Protein AF-T1FQ63-F1 (afdb_monomer_lite)

Organism: Helobdella robusta (NCBI:txid6412)

Secondary structure (DSSP, 8-state):
----HHHHHHHT----B-TTSPBS-HHHHHHHHHHHHHHHHHHHHHHHHTT-SPPTTHHHHHHHHHHHHHHHHHHHHHHSTT--HHHHHHHHTTHHHHHHHHHHHHHHHH-TT-HHHHHHHHHHHHHHHHHHHHHHHHHH--SPPTT--S-SS--TT-HHHHHHHHHHHHHHHHHHHHHHHHHHHHHHHHHHHTT---GGGS------TT---S--S---GGGTTTTTSSSS--

Radius of gyration: 23.99 Å; chains: 1; bounding box: 69×47×72 Å

Foldseek 3Di:
DDQDPVRCCVPPNDDQADPVGDGDPVLSVLVVVLVVLVVVLVVQVVCVVVVHPDDPLSNLQSLLVSLLSLLVSLVVVLPPPPFFQQLSLLSPLLSVLSNLLSVLSVVCSVPVLDVVSVLSSQLSVQLVVVSVVVSCCQQPPQDDDVPRPDDSHDPSHDVVSSVVSVVVSVVSSVVSVVVSVVVVVVVLVVCVVVVNDDPVNDPPDPPDPPPPDDDPDSPPPVVVVVVVVPPPDD

InterPro domains:
  IPR006904 Protein of unknown function DUF716 [PF04819] (61-185)
  IPR042127 Transmembrane protein 45 [PTHR16007] (15-225)

Sequence (234 aa):
MNNSLIGEIFSEGVKFLDEEGNFLKVAQMQHMSIYTIFITHGIIDILMSYRLPLFKGADYISASLAFFWFGYSFSFHAHMHDKAMLETAIHVLPIPIMYIVSLLALVEMLFPCFIQISVLRCIAVMLLGTWLIQASFVMYLPYPLPGSSLNPRWNQLDDRNVHAIVASFGFHIILSIVITILIYAAVYSYLKVKNKLPYAFQPIRNVDDNDVTGNNGCVTASQSKSLLDDDDVV

Structure (mmCIF, N/CA/C/O backbone):
data_AF-T1FQ63-F1
#
_entry.id   AF-T1FQ63-F1
#
loop_
_atom_site.group_PDB
_atom_site.id
_atom_site.type_symbol
_atom_site.label_atom_id
_atom_site.label_alt_id
_atom_site.label_comp_id
_atom_site.label_asym_id
_atom_site.label_entity_id
_atom_site.label_seq_id
_atom_site.pdbx_PDB_ins_code
_atom_site.Cartn_x
_atom_site.Cartn_y
_atom_site.Cartn_z
_atom_site.occupancy
_atom_site.B_iso_or_equiv
_atom_site.auth_seq_id
_atom_site.auth_comp_id
_atom_site.auth_asym_id
_atom_site.auth_atom_id
_atom_site.pdbx_PDB_model_num
ATOM 1 N N . MET A 1 1 ? 19.023 -19.460 -16.312 1.00 35.22 1 MET A N 1
ATOM 2 C CA . MET A 1 1 ? 18.291 -20.232 -15.287 1.00 35.22 1 MET A CA 1
ATOM 3 C C . MET A 1 1 ? 17.769 -19.219 -14.288 1.00 35.22 1 MET A C 1
ATOM 5 O O . MET A 1 1 ? 18.571 -18.493 -13.723 1.00 35.22 1 MET A O 1
ATOM 9 N N . ASN A 1 2 ? 16.448 -19.056 -14.199 1.00 44.22 2 ASN A N 1
ATOM 10 C CA . ASN A 1 2 ? 15.834 -18.037 -13.348 1.00 44.22 2 ASN A CA 1
ATOM 11 C C . ASN A 1 2 ? 15.697 -18.607 -11.943 1.00 44.22 2 ASN A C 1
ATOM 13 O O . ASN A 1 2 ? 14.716 -19.283 -11.636 1.00 44.22 2 ASN A O 1
ATOM 17 N N . ASN A 1 3 ? 16.698 -18.363 -11.111 1.00 44.41 3 ASN A N 1
ATOM 18 C CA . ASN A 1 3 ? 16.596 -18.698 -9.707 1.00 44.41 3 ASN A CA 1
ATOM 19 C C . ASN A 1 3 ? 15.661 -17.667 -9.055 1.00 44.41 3 ASN A C 1
ATOM 21 O O . ASN A 1 3 ? 15.81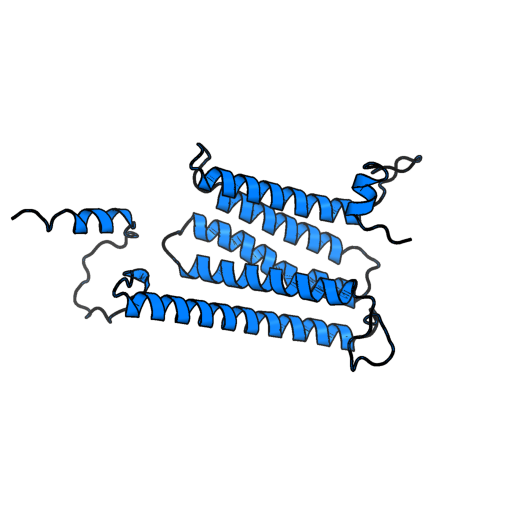8 -16.460 -9.237 1.00 44.41 3 ASN A O 1
ATOM 25 N N . SER A 1 4 ? 14.639 -18.138 -8.340 1.00 57.88 4 SER A N 1
ATOM 26 C CA . SER A 1 4 ? 13.820 -17.272 -7.487 1.00 57.88 4 SER A CA 1
ATOM 27 C C . SER A 1 4 ? 14.724 -16.609 -6.442 1.00 57.88 4 SER A C 1
ATOM 29 O O . SER A 1 4 ? 15.613 -17.273 -5.912 1.00 57.88 4 SER A O 1
ATOM 31 N 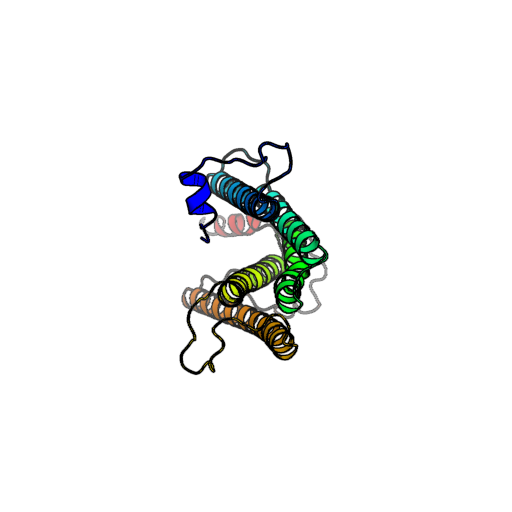N . LEU A 1 5 ? 14.479 -15.333 -6.118 1.00 56.78 5 LEU A N 1
ATOM 32 C CA . LEU A 1 5 ? 15.213 -14.558 -5.102 1.00 56.78 5 LEU A CA 1
ATOM 33 C C . LEU A 1 5 ? 15.408 -15.346 -3.796 1.00 56.78 5 LEU A C 1
ATOM 35 O O . LEU A 1 5 ? 16.478 -15.327 -3.198 1.00 56.78 5 LEU A O 1
ATOM 39 N N . ILE A 1 6 ? 14.374 -16.088 -3.390 1.00 60.56 6 ILE A N 1
ATOM 40 C CA . ILE A 1 6 ? 14.394 -16.956 -2.208 1.00 60.56 6 ILE A CA 1
ATOM 41 C C . ILE A 1 6 ? 15.364 -18.127 -2.406 1.00 60.56 6 ILE A C 1
ATOM 43 O O . ILE A 1 6 ? 16.151 -18.426 -1.516 1.00 60.56 6 ILE A O 1
ATOM 47 N N . GLY A 1 7 ? 15.347 -18.764 -3.577 1.00 54.88 7 GLY A N 1
ATOM 48 C CA . GLY A 1 7 ? 16.245 -19.872 -3.904 1.00 54.88 7 GLY A CA 1
ATOM 49 C C . GLY A 1 7 ? 17.722 -19.475 -3.860 1.00 54.88 7 GLY A C 1
ATOM 50 O O . GLY A 1 7 ? 18.523 -20.236 -3.333 1.00 54.88 7 GLY A O 1
ATOM 51 N N . GLU A 1 8 ? 18.074 -18.273 -4.326 1.00 56.81 8 GLU A N 1
ATOM 52 C CA . GLU A 1 8 ? 19.464 -17.784 -4.310 1.00 56.81 8 GLU A CA 1
ATOM 53 C C . GLU A 1 8 ? 19.967 -17.389 -2.921 1.00 56.81 8 GLU A C 1
ATOM 55 O O . GLU A 1 8 ? 21.125 -17.654 -2.598 1.00 56.81 8 GLU A O 1
ATOM 60 N N . ILE A 1 9 ? 19.112 -16.786 -2.084 1.00 64.19 9 ILE A N 1
ATOM 61 C CA . ILE A 1 9 ? 19.478 -16.415 -0.706 1.00 64.19 9 ILE A CA 1
ATOM 62 C C . ILE A 1 9 ? 19.879 -17.658 0.098 1.00 64.19 9 ILE A C 1
ATOM 64 O O . ILE A 1 9 ? 20.827 -17.600 0.882 1.00 64.19 9 ILE A O 1
ATOM 68 N N . PHE A 1 10 ? 19.186 -18.780 -0.115 1.00 63.47 10 PHE A N 1
ATOM 69 C CA . PHE A 1 10 ? 19.461 -20.028 0.594 1.00 63.47 10 PHE A CA 1
ATOM 70 C C . PHE A 1 10 ? 20.548 -20.897 -0.061 1.00 63.47 10 PHE A C 1
ATOM 72 O O . PHE A 1 10 ? 21.128 -21.722 0.642 1.00 63.47 10 PHE A O 1
ATOM 79 N N . SER A 1 11 ? 20.847 -20.736 -1.360 1.00 58.12 11 SER A N 1
ATOM 80 C CA . SER A 1 11 ? 21.812 -21.598 -2.065 1.00 58.12 11 SER A CA 1
ATOM 81 C C . SER A 1 11 ? 23.236 -21.043 -2.153 1.00 58.12 11 SER A C 1
ATOM 83 O O . SER A 1 11 ? 24.178 -21.824 -2.060 1.00 58.12 11 SER A O 1
ATOM 85 N N . GLU A 1 12 ? 23.422 -19.733 -2.353 1.00 56.09 12 GLU A N 1
ATOM 86 C CA . GLU A 1 12 ? 24.747 -19.162 -2.682 1.00 56.09 12 GLU A CA 1
ATOM 87 C C . GLU A 1 12 ? 25.256 -18.115 -1.680 1.00 56.09 12 GLU A C 1
ATOM 89 O O . GLU A 1 12 ? 26.399 -17.663 -1.776 1.00 56.09 12 GLU A O 1
ATOM 94 N N . GLY A 1 13 ? 24.449 -17.758 -0.677 1.00 57.69 13 GLY A N 1
ATOM 95 C CA . GLY A 1 13 ? 24.769 -16.658 0.226 1.00 57.69 13 GLY A CA 1
ATOM 96 C C . GLY A 1 13 ? 24.679 -15.302 -0.482 1.00 57.69 13 GLY A C 1
ATOM 97 O O . GLY A 1 13 ? 24.689 -15.183 -1.707 1.00 57.69 13 GLY A O 1
ATOM 98 N N . VAL A 1 14 ? 24.523 -14.238 0.300 1.00 60.06 14 VAL A N 1
ATOM 99 C CA . VAL A 1 14 ? 24.170 -12.923 -0.239 1.00 60.06 14 VAL A CA 1
ATOM 100 C C . VAL A 1 14 ? 25.405 -12.203 -0.803 1.00 60.06 14 VAL A C 1
ATOM 102 O O . VAL A 1 14 ? 25.968 -11.312 -0.170 1.00 60.06 14 VAL A O 1
ATOM 105 N N . LYS A 1 15 ? 25.866 -12.605 -1.995 1.00 63.59 15 LYS A N 1
ATOM 106 C CA . LYS A 1 15 ? 26.904 -11.876 -2.742 1.00 63.59 15 LYS A CA 1
ATOM 107 C C . LYS A 1 15 ? 26.281 -10.701 -3.491 1.00 63.59 15 LYS A C 1
ATOM 109 O O . LYS A 1 15 ? 25.588 -10.863 -4.491 1.00 63.59 15 LYS A O 1
ATOM 114 N N . PHE A 1 16 ? 26.539 -9.511 -2.968 1.00 66.94 16 PHE A N 1
ATOM 115 C CA . PHE A 1 16 ? 26.064 -8.234 -3.498 1.00 66.94 16 PHE A CA 1
ATOM 116 C C . PHE A 1 16 ? 27.073 -7.522 -4.405 1.00 66.94 16 PHE A C 1
ATOM 118 O O . PHE A 1 16 ? 26.726 -6.528 -5.036 1.00 66.94 16 PHE A O 1
ATOM 125 N N . LEU A 1 17 ? 28.305 -8.026 -4.456 1.00 69.31 17 LEU A N 1
ATOM 126 C CA . LEU A 1 17 ? 29.404 -7.488 -5.245 1.00 69.31 17 LEU A CA 1
ATOM 127 C C . LEU A 1 17 ? 29.941 -8.590 -6.158 1.00 69.31 17 LEU A C 1
ATOM 129 O O . LEU A 1 17 ? 30.026 -9.747 -5.730 1.00 69.31 17 LEU A O 1
ATOM 133 N N . ASP A 1 18 ? 30.270 -8.239 -7.397 1.00 70.44 18 ASP A N 1
ATOM 134 C CA . ASP A 1 18 ? 31.092 -9.095 -8.251 1.00 70.44 18 ASP A CA 1
ATOM 135 C C . ASP A 1 18 ? 32.562 -9.082 -7.785 1.00 70.44 18 ASP A C 1
ATOM 137 O O . ASP A 1 18 ? 32.934 -8.394 -6.830 1.00 70.44 18 ASP A O 1
ATOM 141 N N . GLU A 1 19 ? 33.409 -9.877 -8.441 1.00 74.00 19 GLU A N 1
ATOM 142 C CA . GLU A 1 19 ? 34.850 -9.924 -8.147 1.00 74.00 19 GLU A CA 1
ATOM 143 C C . GLU A 1 19 ? 35.577 -8.612 -8.511 1.00 74.00 19 GLU A C 1
ATOM 145 O O . GLU A 1 19 ? 36.707 -8.391 -8.079 1.00 74.00 19 GLU A O 1
ATOM 150 N N . GLU A 1 20 ? 34.911 -7.718 -9.244 1.00 74.31 20 GLU A N 1
ATOM 151 C CA . GLU A 1 20 ? 35.397 -6.419 -9.717 1.00 74.31 20 GLU A CA 1
ATOM 152 C C . GLU A 1 20 ? 34.904 -5.247 -8.837 1.00 74.31 20 GLU A C 1
ATOM 154 O O . GLU A 1 20 ? 35.319 -4.103 -9.030 1.00 74.31 20 GLU A O 1
ATOM 159 N N . GLY A 1 21 ? 34.066 -5.522 -7.830 1.00 69.94 21 GLY A N 1
ATOM 160 C CA . GLY A 1 21 ? 33.495 -4.541 -6.907 1.00 69.94 21 GLY A CA 1
ATOM 161 C C . GLY A 1 21 ? 32.220 -3.838 -7.391 1.00 69.94 21 GLY A C 1
ATOM 162 O O . GLY A 1 21 ? 31.774 -2.899 -6.726 1.00 69.94 21 GLY A O 1
ATOM 163 N N . ASN A 1 22 ? 31.603 -4.259 -8.498 1.00 72.69 22 ASN A N 1
ATOM 164 C CA . ASN A 1 22 ? 30.324 -3.712 -8.953 1.00 72.69 22 ASN A CA 1
ATOM 165 C C . ASN A 1 22 ? 29.144 -4.368 -8.234 1.00 72.69 22 ASN A C 1
ATOM 167 O O . ASN A 1 22 ? 29.170 -5.546 -7.874 1.00 72.69 22 ASN A O 1
ATOM 171 N N . PHE A 1 23 ? 28.062 -3.607 -8.066 1.00 69.81 23 PHE A N 1
ATOM 172 C CA . PHE A 1 23 ? 26.846 -4.122 -7.451 1.00 69.81 23 PHE A CA 1
ATOM 173 C C . PHE A 1 23 ? 26.131 -5.117 -8.366 1.00 69.81 23 PHE A C 1
ATOM 175 O O . PHE A 1 23 ? 25.601 -4.761 -9.420 1.00 69.81 23 PHE A O 1
ATOM 182 N N . LEU A 1 24 ? 26.041 -6.360 -7.907 1.00 62.94 24 LEU A N 1
ATOM 183 C CA . LEU A 1 24 ? 25.191 -7.374 -8.511 1.00 62.94 24 LEU A CA 1
ATOM 184 C C . LEU A 1 24 ? 23.760 -7.228 -7.978 1.00 62.94 24 LEU A C 1
ATOM 186 O O . LEU A 1 24 ? 23.539 -6.916 -6.808 1.00 62.94 24 LEU A O 1
ATOM 190 N N . LYS A 1 25 ? 22.769 -7.519 -8.828 1.00 63.09 25 LYS A N 1
ATOM 191 C CA . LYS A 1 25 ? 21.362 -7.693 -8.416 1.00 63.09 25 LYS A CA 1
ATOM 192 C C . LYS A 1 25 ? 20.733 -6.456 -7.733 1.00 63.09 25 LYS A C 1
ATOM 194 O O . LYS A 1 25 ? 19.967 -6.568 -6.776 1.00 63.09 25 LYS A O 1
ATOM 199 N N . VAL A 1 26 ? 21.019 -5.257 -8.247 1.00 68.94 26 VAL A N 1
ATOM 200 C CA . VAL A 1 26 ? 20.543 -3.973 -7.683 1.00 68.94 26 VAL A CA 1
ATOM 201 C C . VAL A 1 26 ? 19.010 -3.891 -7.601 1.00 68.94 26 VAL A C 1
ATOM 203 O O . VAL A 1 26 ? 18.458 -3.433 -6.601 1.00 68.94 26 VAL A O 1
ATOM 206 N N . ALA A 1 27 ? 18.293 -4.393 -8.611 1.00 66.81 27 ALA A N 1
ATOM 207 C CA . ALA A 1 27 ? 16.828 -4.436 -8.590 1.00 66.81 27 ALA A CA 1
ATOM 208 C C . ALA A 1 27 ? 16.295 -5.362 -7.480 1.00 66.81 27 ALA A C 1
ATOM 210 O O . ALA A 1 27 ? 15.289 -5.063 -6.837 1.00 66.81 27 ALA A O 1
ATOM 211 N N . GLN A 1 28 ? 16.979 -6.473 -7.206 1.00 73.69 28 GLN A N 1
ATOM 212 C CA . GLN A 1 28 ? 16.637 -7.390 -6.123 1.00 73.69 28 GLN A CA 1
ATOM 213 C C . GLN A 1 28 ? 16.906 -6.759 -4.753 1.00 73.69 28 GLN A C 1
ATOM 215 O O . GLN A 1 28 ? 16.094 -6.928 -3.845 1.00 73.69 28 GLN A O 1
ATOM 220 N N . MET A 1 29 ? 17.982 -5.979 -4.606 1.00 75.25 29 MET A N 1
ATOM 221 C CA . MET A 1 29 ? 18.246 -5.218 -3.379 1.00 75.25 29 MET A CA 1
ATOM 222 C C . MET A 1 29 ? 17.114 -4.237 -3.051 1.00 75.25 29 MET A C 1
ATOM 224 O O . MET A 1 29 ? 16.702 -4.140 -1.893 1.00 75.25 29 MET A O 1
ATOM 228 N N . GLN A 1 30 ? 16.566 -3.551 -4.063 1.00 81.12 30 GLN A N 1
ATOM 229 C CA . GLN A 1 30 ? 15.413 -2.662 -3.878 1.00 81.12 30 GLN A CA 1
ATOM 230 C C . GLN A 1 30 ? 14.209 -3.427 -3.307 1.00 81.12 30 GLN A C 1
ATOM 232 O O . GLN A 1 30 ? 13.653 -3.019 -2.289 1.00 81.12 30 GLN A O 1
ATOM 237 N N . HIS A 1 31 ? 13.859 -4.583 -3.878 1.00 83.00 31 HIS A N 1
ATOM 238 C CA . HIS A 1 31 ? 12.762 -5.419 -3.372 1.00 83.00 31 HIS A CA 1
ATOM 239 C C . HIS A 1 31 ? 13.026 -5.952 -1.956 1.00 83.00 31 HIS A C 1
ATOM 241 O O . HIS A 1 31 ? 12.136 -5.911 -1.108 1.00 83.00 31 HIS A O 1
ATOM 247 N N . MET A 1 32 ? 14.258 -6.379 -1.662 1.00 85.12 32 MET A N 1
ATOM 248 C CA . MET A 1 32 ? 14.648 -6.820 -0.318 1.00 85.12 32 MET A CA 1
ATOM 249 C C . MET A 1 32 ? 14.459 -5.721 0.730 1.00 85.12 32 MET A C 1
ATOM 251 O O . MET A 1 32 ? 13.973 -6.002 1.828 1.00 85.12 32 MET A O 1
ATOM 255 N N . SER A 1 33 ? 14.786 -4.468 0.395 1.00 90.06 33 SER A N 1
ATOM 256 C CA . SER A 1 33 ? 14.578 -3.337 1.306 1.00 90.06 33 SER A CA 1
ATOM 257 C C . SER A 1 33 ? 13.094 -3.121 1.628 1.00 90.06 33 SER A C 1
ATOM 259 O O . SER A 1 33 ? 12.740 -2.963 2.796 1.00 90.06 33 SER A O 1
ATOM 261 N N . ILE A 1 34 ? 12.219 -3.216 0.617 1.00 91.88 34 ILE A N 1
ATOM 262 C CA . ILE A 1 34 ? 10.765 -3.101 0.780 1.00 91.88 34 ILE A CA 1
ATOM 263 C C . ILE A 1 34 ? 10.266 -4.186 1.741 1.00 91.88 34 ILE A C 1
ATOM 265 O O . ILE A 1 34 ? 9.630 -3.870 2.747 1.00 91.88 34 ILE A O 1
ATOM 269 N N . TYR A 1 35 ? 10.598 -5.455 1.480 1.00 90.81 35 TYR A N 1
ATOM 270 C CA . TYR A 1 35 ? 10.163 -6.568 2.329 1.00 90.81 35 TYR A CA 1
ATOM 271 C C . TYR A 1 35 ? 10.673 -6.439 3.764 1.00 90.81 35 TYR A C 1
ATOM 273 O O . TYR A 1 35 ? 9.914 -6.655 4.704 1.00 90.81 35 TYR A O 1
ATOM 281 N N . THR A 1 36 ? 11.930 -6.034 3.946 1.00 91.69 36 THR A N 1
ATOM 282 C CA . THR A 1 36 ? 12.530 -5.872 5.279 1.00 91.69 36 THR A CA 1
ATOM 283 C C . THR A 1 36 ? 11.808 -4.799 6.094 1.00 91.69 36 THR A C 1
ATOM 285 O O . THR A 1 36 ? 11.531 -5.002 7.278 1.00 91.69 36 THR A O 1
ATOM 288 N N . ILE A 1 37 ? 11.445 -3.675 5.469 1.00 94.69 37 ILE A N 1
ATOM 289 C CA . ILE A 1 37 ? 10.721 -2.593 6.147 1.00 94.69 37 ILE A CA 1
ATOM 290 C C . ILE A 1 37 ? 9.288 -3.023 6.490 1.00 94.69 37 ILE A C 1
ATOM 292 O O . ILE A 1 37 ? 8.845 -2.786 7.613 1.00 94.69 37 ILE A O 1
ATOM 296 N N . PHE A 1 38 ? 8.584 -3.720 5.590 1.00 94.94 38 PHE A N 1
ATOM 297 C CA . PHE A 1 38 ? 7.247 -4.252 5.892 1.00 94.94 38 PHE A CA 1
ATOM 298 C C . PHE A 1 38 ? 7.263 -5.334 6.982 1.00 94.94 38 PHE A C 1
ATOM 300 O O . PHE A 1 38 ? 6.386 -5.336 7.842 1.00 94.94 38 PHE A O 1
ATOM 307 N N . ILE A 1 39 ? 8.269 -6.215 7.000 1.00 95.56 39 ILE A N 1
ATOM 308 C CA . ILE A 1 39 ? 8.458 -7.193 8.085 1.00 95.56 39 ILE A CA 1
ATOM 309 C C . ILE A 1 39 ? 8.705 -6.466 9.409 1.00 95.56 39 ILE A C 1
ATOM 311 O O . ILE A 1 39 ? 8.103 -6.814 10.422 1.00 95.56 39 ILE A O 1
ATOM 315 N N . THR A 1 40 ? 9.543 -5.428 9.402 1.00 94.38 40 THR A N 1
ATOM 316 C CA . THR A 1 40 ? 9.814 -4.614 10.596 1.00 94.38 40 THR A CA 1
ATOM 317 C C . THR A 1 40 ? 8.543 -3.936 11.105 1.00 94.38 40 THR A C 1
ATOM 319 O O . THR A 1 40 ? 8.265 -3.979 12.301 1.00 94.38 40 THR A O 1
ATOM 322 N N . HIS A 1 41 ? 7.735 -3.369 10.206 1.00 95.69 41 HIS A N 1
ATOM 323 C CA . HIS A 1 41 ? 6.421 -2.826 10.548 1.00 95.69 41 HIS A CA 1
ATOM 324 C C . HIS A 1 41 ? 5.501 -3.895 11.163 1.00 95.69 41 HIS A C 1
ATOM 326 O O . HIS A 1 41 ? 4.918 -3.652 12.215 1.00 95.69 41 HIS A O 1
ATOM 332 N N . GLY A 1 42 ? 5.437 -5.097 10.581 1.00 94.62 42 GLY A N 1
ATOM 333 C CA . GLY A 1 42 ? 4.658 -6.208 11.138 1.00 94.62 42 GLY A CA 1
ATOM 334 C C . GLY A 1 42 ? 5.121 -6.628 12.537 1.00 94.62 42 GLY A C 1
ATOM 335 O O . GLY A 1 42 ? 4.294 -6.890 13.406 1.00 94.62 42 GLY A O 1
ATOM 336 N N . ILE A 1 43 ? 6.433 -6.631 12.799 1.00 94.94 43 ILE A N 1
ATOM 337 C CA . ILE A 1 43 ? 6.970 -6.868 14.147 1.00 94.94 43 ILE A CA 1
ATOM 338 C C . ILE A 1 43 ? 6.495 -5.769 15.105 1.00 94.94 43 ILE A C 1
ATOM 340 O O . ILE A 1 43 ? 6.000 -6.088 16.182 1.00 94.94 43 ILE A O 1
ATOM 344 N N . ILE A 1 44 ? 6.603 -4.492 14.723 1.00 93.62 44 ILE A N 1
ATOM 345 C CA . ILE A 1 44 ? 6.143 -3.363 15.549 1.00 93.62 44 ILE A CA 1
ATOM 346 C C . ILE A 1 44 ? 4.650 -3.498 15.876 1.00 93.62 44 ILE A C 1
ATOM 348 O O . ILE A 1 44 ? 4.277 -3.364 17.040 1.00 93.62 44 ILE A O 1
ATOM 352 N N . ASP A 1 45 ? 3.815 -3.821 14.889 1.00 92.62 45 ASP A N 1
ATOM 353 C CA . ASP A 1 45 ? 2.367 -3.991 15.060 1.00 92.62 45 ASP A CA 1
ATOM 354 C C . ASP A 1 45 ? 2.020 -5.146 16.023 1.00 92.62 45 ASP A C 1
ATOM 356 O O . ASP A 1 45 ? 1.191 -5.012 16.932 1.00 92.62 45 ASP A O 1
ATOM 360 N N . ILE A 1 46 ? 2.744 -6.266 15.921 1.00 93.44 46 ILE A N 1
ATOM 361 C CA . ILE A 1 46 ? 2.618 -7.394 16.854 1.00 93.44 46 ILE A CA 1
ATOM 362 C C . ILE A 1 46 ? 3.038 -6.981 18.274 1.00 93.44 46 ILE A C 1
ATOM 364 O O . ILE A 1 46 ? 2.319 -7.257 19.235 1.00 93.44 46 ILE A O 1
ATOM 368 N N . LEU A 1 47 ? 4.179 -6.302 18.436 1.00 92.12 47 LEU A N 1
ATOM 369 C CA . LEU A 1 47 ? 4.661 -5.858 19.752 1.00 92.12 47 LEU A CA 1
ATOM 370 C C . LEU A 1 47 ? 3.687 -4.863 20.409 1.00 92.12 47 LEU A C 1
ATOM 372 O O . LEU A 1 47 ? 3.432 -4.954 21.614 1.00 92.12 47 LEU A O 1
ATOM 376 N N . MET A 1 48 ? 3.106 -3.957 19.616 1.00 89.38 48 MET A N 1
ATOM 377 C CA . MET A 1 48 ? 2.053 -3.033 20.050 1.00 89.38 48 MET A CA 1
ATOM 378 C C . MET A 1 48 ? 0.794 -3.786 20.497 1.00 89.38 48 MET A C 1
ATOM 380 O O . MET A 1 48 ? 0.227 -3.473 21.547 1.00 89.38 48 MET A O 1
ATOM 384 N N . SER A 1 49 ? 0.403 -4.834 19.766 1.00 88.44 49 SER A N 1
ATOM 385 C CA . SER A 1 49 ? -0.734 -5.694 20.120 1.00 88.44 49 SER A CA 1
ATOM 386 C C . SER A 1 49 ? -0.538 -6.414 21.463 1.00 88.44 49 SER A C 1
ATOM 388 O O . SER A 1 49 ? -1.490 -6.558 22.233 1.00 88.44 49 SER A O 1
ATOM 390 N N . TYR A 1 50 ? 0.702 -6.788 21.802 1.00 91.06 50 TYR A N 1
ATOM 391 C CA . TYR A 1 50 ? 1.068 -7.356 23.108 1.00 91.06 50 TYR A CA 1
ATOM 392 C C . TYR A 1 50 ? 1.252 -6.317 24.232 1.00 91.06 50 TYR A C 1
ATOM 394 O O . TYR A 1 50 ? 1.622 -6.687 25.346 1.00 91.06 50 TYR A O 1
ATOM 402 N N . ARG A 1 51 ? 0.960 -5.030 23.982 1.00 84.94 51 ARG A N 1
ATOM 403 C CA . ARG A 1 51 ? 1.080 -3.920 24.951 1.00 84.94 51 ARG A CA 1
ATOM 404 C C . ARG A 1 51 ? 2.483 -3.750 25.541 1.00 84.94 51 ARG A C 1
ATOM 406 O O . ARG A 1 51 ? 2.633 -3.353 26.698 1.00 84.94 51 ARG A O 1
ATOM 413 N N . LEU A 1 52 ? 3.513 -4.039 24.752 1.00 83.44 52 LEU A N 1
ATOM 414 C CA . LEU A 1 52 ? 4.886 -3.723 25.136 1.00 83.44 52 LEU A CA 1
ATOM 415 C C . LEU A 1 52 ? 5.093 -2.197 25.194 1.00 83.44 52 LEU A C 1
ATOM 417 O O . LEU A 1 52 ? 4.361 -1.460 24.528 1.00 83.44 52 LEU A O 1
ATOM 421 N N . PRO A 1 53 ? 6.066 -1.703 25.983 1.00 77.25 53 PRO A N 1
ATOM 422 C CA . PRO A 1 53 ? 6.295 -0.272 26.187 1.00 77.25 53 PRO A CA 1
ATOM 423 C C . PRO A 1 53 ? 6.954 0.377 24.957 1.00 77.25 53 PRO A C 1
ATOM 425 O O . PRO A 1 53 ? 8.124 0.751 24.973 1.00 77.25 53 PRO A O 1
ATOM 428 N N . LEU A 1 54 ? 6.195 0.495 23.873 1.00 83.25 54 LEU A N 1
ATOM 429 C CA . LEU A 1 54 ? 6.536 1.273 22.688 1.00 83.25 54 LEU A CA 1
ATOM 430 C C . LEU A 1 54 ? 5.826 2.632 22.733 1.00 83.25 54 LEU A C 1
ATOM 432 O O . LEU A 1 54 ? 4.879 2.847 23.493 1.00 83.25 54 LEU A O 1
ATOM 436 N N . PHE A 1 55 ? 6.293 3.575 21.916 1.00 84.81 55 PHE A N 1
ATOM 437 C CA . PHE A 1 55 ? 5.644 4.877 21.801 1.00 84.81 55 PHE A CA 1
ATOM 438 C C . PHE A 1 55 ? 4.256 4.731 21.162 1.00 84.81 55 PHE A C 1
ATOM 440 O O . PHE A 1 55 ? 4.056 3.974 20.212 1.00 84.81 55 PHE A O 1
ATOM 447 N N . LYS A 1 56 ? 3.274 5.469 21.689 1.00 83.56 56 LYS A N 1
ATOM 448 C CA . LYS A 1 56 ? 1.908 5.469 21.155 1.00 83.56 56 LYS A CA 1
ATOM 449 C C . LYS A 1 56 ? 1.933 5.947 19.698 1.00 83.56 56 LYS A C 1
ATOM 451 O O . LYS A 1 56 ? 2.444 7.030 19.428 1.00 83.56 56 LYS A O 1
ATOM 456 N N . GLY A 1 57 ? 1.378 5.153 18.783 1.00 85.81 57 GLY A N 1
ATOM 457 C CA . GLY A 1 57 ? 1.374 5.449 17.345 1.00 85.81 57 GLY A CA 1
ATOM 458 C C . GLY A 1 57 ? 2.563 4.881 16.557 1.00 85.81 57 GLY A C 1
ATOM 459 O O . GLY A 1 57 ? 2.738 5.230 15.390 1.00 85.81 57 GLY A O 1
ATOM 460 N N . ALA A 1 58 ? 3.394 4.022 17.165 1.00 90.19 58 ALA A N 1
ATOM 461 C CA . ALA A 1 58 ? 4.502 3.350 16.478 1.00 90.19 58 ALA A CA 1
ATOM 462 C C . ALA A 1 58 ? 4.067 2.503 15.279 1.00 90.19 58 ALA A C 1
ATOM 464 O O . ALA A 1 58 ? 4.750 2.479 14.255 1.00 90.19 58 ALA A O 1
ATOM 465 N N . ASP A 1 59 ? 2.917 1.854 15.388 1.00 92.19 59 ASP A N 1
ATOM 466 C CA . ASP A 1 59 ? 2.213 1.145 14.324 1.00 92.19 59 ASP A CA 1
ATOM 467 C C . ASP A 1 59 ? 1.894 2.067 13.133 1.00 92.19 59 ASP A C 1
ATOM 469 O O . ASP A 1 59 ? 2.274 1.759 12.003 1.00 92.19 59 ASP A O 1
ATOM 473 N N . TYR A 1 60 ? 1.313 3.246 13.374 1.00 93.81 60 TYR A N 1
ATOM 474 C CA . TYR A 1 60 ? 0.986 4.208 12.310 1.00 93.81 60 TYR A CA 1
ATOM 475 C C . TYR A 1 60 ? 2.224 4.825 11.653 1.00 93.81 60 TYR A C 1
ATOM 477 O O . TYR A 1 60 ? 2.278 4.952 10.427 1.00 93.81 60 TYR A O 1
ATOM 485 N N . ILE A 1 61 ? 3.235 5.194 12.446 1.00 95.12 61 ILE A N 1
ATOM 486 C CA . ILE A 1 61 ? 4.477 5.791 11.930 1.00 95.12 61 ILE A CA 1
ATOM 487 C C . ILE A 1 61 ? 5.259 4.767 11.105 1.00 95.12 61 ILE A C 1
ATOM 489 O O . ILE A 1 61 ? 5.712 5.081 10.003 1.00 95.12 61 ILE A O 1
ATOM 493 N N . SER A 1 62 ? 5.388 3.534 11.602 1.00 95.94 62 SER A N 1
ATOM 494 C CA . SER A 1 62 ? 6.069 2.468 10.862 1.00 95.94 62 SER A CA 1
ATOM 495 C C . SER A 1 62 ? 5.312 2.073 9.592 1.00 95.94 62 SER A C 1
ATOM 497 O O . SER A 1 62 ? 5.954 1.900 8.556 1.00 95.94 62 SER A O 1
ATOM 499 N N . ALA A 1 63 ? 3.973 2.030 9.620 1.00 95.81 63 ALA A N 1
ATOM 500 C CA . ALA A 1 63 ? 3.157 1.834 8.419 1.00 95.81 63 ALA A CA 1
ATOM 501 C C . ALA A 1 63 ? 3.399 2.949 7.395 1.00 95.81 63 ALA A C 1
ATOM 503 O O . ALA A 1 63 ? 3.663 2.682 6.222 1.00 95.81 63 ALA A O 1
ATOM 504 N N . SER A 1 64 ? 3.338 4.207 7.840 1.00 96.81 64 SER A N 1
ATOM 505 C CA . SER A 1 64 ? 3.530 5.367 6.973 1.00 96.81 64 SER A CA 1
ATOM 506 C C . SER A 1 64 ? 4.901 5.348 6.300 1.00 96.81 64 SER A C 1
ATOM 508 O O . SER A 1 64 ? 4.982 5.546 5.084 1.00 96.81 64 SER A O 1
ATOM 510 N N . LEU A 1 65 ? 5.956 5.030 7.057 1.00 96.75 65 LEU A N 1
ATOM 511 C CA . LEU A 1 65 ? 7.313 4.905 6.533 1.00 96.75 65 LEU A CA 1
ATOM 512 C C . LEU A 1 65 ? 7.437 3.744 5.537 1.00 96.75 65 LEU A C 1
ATOM 514 O O . LEU A 1 65 ? 8.067 3.908 4.492 1.00 96.75 65 LEU A O 1
ATOM 518 N N . ALA A 1 66 ? 6.811 2.599 5.822 1.00 96.88 66 ALA A N 1
ATOM 519 C CA . ALA A 1 66 ? 6.823 1.442 4.931 1.00 96.88 66 ALA A CA 1
ATOM 520 C C . ALA A 1 66 ? 6.183 1.760 3.574 1.00 96.88 66 ALA A C 1
ATOM 522 O O . ALA A 1 66 ? 6.807 1.547 2.533 1.00 96.88 66 ALA A O 1
ATOM 523 N N . PHE A 1 67 ? 4.979 2.340 3.569 1.00 97.38 67 PHE A N 1
ATOM 524 C CA . PHE A 1 67 ? 4.301 2.721 2.327 1.00 97.38 67 PHE A CA 1
ATOM 525 C C . PHE A 1 67 ? 4.994 3.881 1.600 1.00 97.38 67 PHE A C 1
ATOM 527 O O . PHE A 1 67 ? 5.039 3.880 0.369 1.00 97.38 67 PHE A O 1
ATOM 534 N N . PHE A 1 68 ? 5.592 4.829 2.329 1.00 97.19 68 PHE A N 1
ATOM 535 C CA . PHE A 1 68 ? 6.397 5.895 1.728 1.00 97.19 68 PHE A CA 1
ATOM 536 C C . PHE A 1 68 ? 7.617 5.328 0.996 1.00 97.19 68 PHE A C 1
ATOM 538 O O . PHE A 1 68 ? 7.833 5.632 -0.178 1.00 97.19 68 PHE A O 1
ATOM 545 N N . TRP A 1 69 ? 8.393 4.469 1.667 1.00 96.25 69 TRP A N 1
ATOM 546 C CA . TRP A 1 69 ? 9.559 3.825 1.064 1.00 96.25 69 TRP A CA 1
ATOM 547 C C . TRP A 1 69 ? 9.172 2.938 -0.118 1.00 96.25 69 TRP A C 1
ATOM 549 O O . TRP A 1 69 ? 9.889 2.893 -1.120 1.00 96.25 69 TRP A O 1
ATOM 559 N N . PHE A 1 70 ? 8.024 2.266 -0.029 1.00 94.94 70 PHE A N 1
ATOM 560 C CA . PHE A 1 70 ? 7.501 1.451 -1.116 1.00 94.94 70 PHE A CA 1
ATOM 561 C C . PHE A 1 70 ? 7.229 2.290 -2.371 1.00 94.94 70 PHE A C 1
ATOM 563 O O . PHE A 1 70 ? 7.751 1.972 -3.440 1.00 94.94 70 PHE A O 1
ATOM 570 N N . GLY A 1 71 ? 6.508 3.408 -2.218 1.00 94.12 71 GLY A N 1
ATOM 571 C CA . GLY A 1 71 ? 6.236 4.356 -3.304 1.00 94.12 71 GLY A CA 1
ATOM 572 C C . GLY A 1 71 ? 7.504 4.985 -3.872 1.00 94.12 71 GLY A C 1
ATOM 573 O O . GLY A 1 71 ? 7.668 5.070 -5.091 1.00 94.12 71 GLY A O 1
ATOM 574 N N . TYR A 1 72 ? 8.443 5.353 -2.999 1.00 93.25 72 TYR A N 1
ATOM 575 C CA . TYR A 1 72 ? 9.737 5.900 -3.399 1.00 93.25 72 TYR A CA 1
ATOM 576 C C . TYR A 1 72 ? 10.549 4.892 -4.223 1.00 93.25 72 TYR A C 1
ATOM 578 O O . TYR A 1 72 ? 11.010 5.209 -5.319 1.00 93.25 72 TYR A O 1
ATOM 586 N N . SER A 1 73 ? 10.651 3.649 -3.751 1.00 90.19 73 SER A N 1
ATOM 587 C CA . SER A 1 73 ? 11.368 2.575 -4.445 1.00 90.19 73 SER A CA 1
ATOM 588 C C . SER A 1 73 ? 10.750 2.264 -5.811 1.00 90.19 73 SER A C 1
ATOM 590 O O . SER A 1 73 ? 11.477 2.138 -6.796 1.00 90.19 73 SER A O 1
ATOM 592 N N . PHE A 1 74 ? 9.416 2.201 -5.896 1.00 89.25 74 PHE A N 1
ATOM 593 C CA . PHE A 1 74 ? 8.699 1.995 -7.161 1.00 89.25 74 PHE A CA 1
ATOM 594 C C . PHE A 1 74 ? 8.906 3.150 -8.141 1.00 89.25 74 PHE A C 1
ATOM 596 O O . PHE A 1 74 ? 9.096 2.913 -9.333 1.00 89.25 74 PHE A O 1
ATOM 603 N N . SER A 1 75 ? 8.936 4.388 -7.645 1.00 88.62 75 SER A N 1
ATOM 604 C CA . SER A 1 75 ? 9.203 5.569 -8.468 1.00 88.62 75 SER A CA 1
ATOM 605 C C . SER A 1 75 ? 10.591 5.504 -9.096 1.00 88.62 75 SER A C 1
ATOM 607 O O . SER A 1 75 ? 10.717 5.669 -10.308 1.00 88.62 75 SER A O 1
ATOM 609 N N . PHE A 1 76 ? 11.625 5.189 -8.311 1.00 85.75 76 PHE A N 1
ATOM 610 C CA . PHE A 1 76 ? 12.980 5.016 -8.843 1.00 85.75 76 PHE A CA 1
ATOM 611 C C . PHE A 1 76 ? 13.067 3.864 -9.839 1.00 85.75 76 PHE A C 1
ATOM 613 O O . PHE A 1 76 ? 13.713 3.999 -10.875 1.00 85.75 76 PHE A O 1
ATOM 620 N N . HIS A 1 77 ? 12.393 2.750 -9.554 1.00 82.00 77 HIS A N 1
ATOM 621 C CA . HIS A 1 77 ? 12.359 1.609 -10.456 1.00 82.00 77 HIS A CA 1
ATOM 622 C C . HIS A 1 77 ? 11.708 1.959 -11.801 1.00 82.00 77 HIS A C 1
ATOM 624 O O . HIS A 1 77 ? 12.237 1.598 -1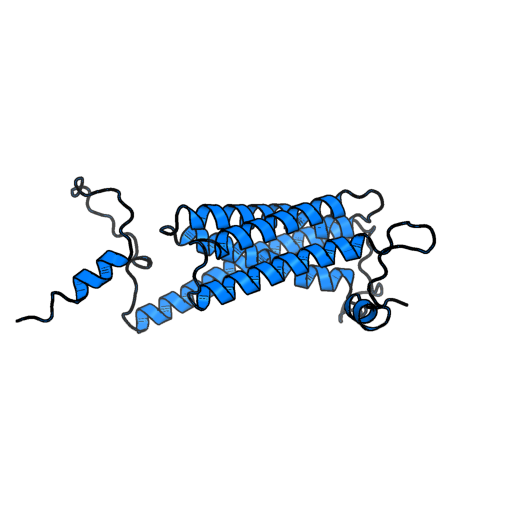2.847 1.00 82.00 77 HIS A O 1
ATOM 630 N N . ALA A 1 78 ? 10.597 2.696 -11.787 1.00 80.44 78 ALA A N 1
ATOM 631 C CA . ALA A 1 78 ? 9.865 3.078 -12.991 1.00 80.44 78 ALA A CA 1
ATOM 632 C C . ALA A 1 78 ? 10.597 4.108 -13.873 1.00 80.44 78 ALA A C 1
ATOM 634 O O . ALA A 1 78 ? 10.383 4.119 -15.081 1.00 80.44 78 ALA A O 1
ATOM 635 N N . HIS A 1 79 ? 11.446 4.964 -13.291 1.00 77.88 79 HIS A N 1
ATOM 636 C CA . HIS A 1 79 ? 12.166 6.022 -14.019 1.00 77.88 79 HIS A CA 1
ATOM 637 C C . HIS A 1 79 ? 13.550 5.598 -14.533 1.00 77.88 79 HIS A C 1
ATOM 639 O O . HIS A 1 79 ? 14.227 6.392 -15.184 1.00 77.88 79 HIS A O 1
ATOM 645 N N . MET A 1 80 ? 13.997 4.370 -14.254 1.00 74.56 80 MET A N 1
ATOM 646 C CA . MET A 1 80 ? 15.246 3.865 -14.827 1.00 74.56 80 MET A CA 1
ATOM 647 C C . MET A 1 80 ? 15.076 3.670 -16.341 1.00 74.56 80 MET A C 1
ATOM 649 O O . MET A 1 80 ? 14.188 2.940 -16.784 1.00 74.56 80 MET A O 1
ATOM 653 N N . HIS A 1 81 ? 15.914 4.356 -17.123 1.00 52.31 81 HIS A N 1
ATOM 654 C CA . HIS A 1 81 ? 15.952 4.259 -18.583 1.00 52.31 81 HIS A CA 1
ATOM 655 C C . HIS A 1 81 ? 16.222 2.795 -18.997 1.00 52.31 81 HIS A C 1
ATOM 657 O O . HIS A 1 81 ? 17.057 2.151 -18.375 1.00 52.31 81 HIS A O 1
ATOM 663 N N . ASP A 1 82 ? 15.494 2.292 -20.005 1.00 64.81 82 ASP A N 1
ATOM 664 C CA . ASP A 1 82 ? 15.526 0.921 -20.586 1.00 64.81 82 ASP A CA 1
ATOM 665 C C . ASP A 1 82 ? 14.401 -0.062 -20.197 1.00 64.81 82 ASP A C 1
ATOM 667 O O . ASP A 1 82 ? 14.474 -1.251 -20.516 1.00 64.81 82 ASP A O 1
ATOM 671 N N . LYS A 1 83 ? 13.299 0.402 -19.593 1.00 69.56 83 LYS A N 1
ATOM 672 C CA . LYS A 1 83 ? 12.122 -0.451 -19.327 1.00 69.56 83 LYS A CA 1
ATOM 673 C C . LYS A 1 83 ? 11.079 -0.412 -20.440 1.00 69.56 83 LYS A C 1
ATOM 675 O O . LYS A 1 83 ? 10.803 0.632 -21.029 1.00 69.56 83 LYS A O 1
ATOM 680 N N . ALA A 1 84 ? 10.462 -1.565 -20.697 1.00 79.81 84 ALA A N 1
ATOM 681 C CA . ALA A 1 84 ? 9.367 -1.671 -21.651 1.00 79.81 84 ALA A CA 1
ATOM 682 C C . ALA A 1 84 ? 8.100 -0.965 -21.132 1.00 79.81 84 ALA A C 1
ATOM 684 O O . ALA A 1 84 ? 7.847 -0.918 -19.929 1.00 79.81 84 ALA A O 1
ATOM 685 N N . MET A 1 85 ? 7.277 -0.440 -22.045 1.00 81.06 85 MET A N 1
ATOM 686 C CA . MET A 1 85 ? 6.135 0.425 -21.707 1.00 81.06 85 MET A CA 1
ATOM 687 C C . MET A 1 85 ? 5.138 -0.239 -20.749 1.00 81.06 85 MET A C 1
ATOM 689 O O . MET A 1 85 ? 4.631 0.405 -19.830 1.00 81.06 85 MET A O 1
ATOM 693 N N . LEU A 1 86 ? 4.885 -1.535 -20.935 1.00 81.81 86 LEU A N 1
ATOM 694 C CA . LEU A 1 86 ? 3.987 -2.303 -20.078 1.00 81.81 86 LEU A CA 1
ATOM 695 C C . LEU A 1 86 ? 4.540 -2.494 -18.658 1.00 81.81 86 LEU A C 1
ATOM 697 O O . LEU A 1 86 ? 3.812 -2.292 -17.686 1.00 81.81 86 LEU A O 1
ATOM 701 N N . GLU A 1 87 ? 5.821 -2.838 -18.528 1.00 82.75 87 GLU A N 1
ATOM 702 C CA . GLU A 1 87 ? 6.493 -2.972 -17.232 1.00 82.75 87 GLU A CA 1
ATOM 703 C C . GLU A 1 87 ? 6.477 -1.642 -16.472 1.00 82.75 87 GLU A C 1
ATOM 705 O O . GLU A 1 87 ? 6.150 -1.608 -15.283 1.00 82.75 87 GLU A O 1
ATOM 710 N N . THR A 1 88 ? 6.738 -0.533 -17.164 1.00 86.19 88 THR A N 1
ATOM 711 C CA . THR A 1 88 ? 6.647 0.811 -16.585 1.00 86.19 88 THR A CA 1
ATOM 712 C C . THR A 1 88 ? 5.227 1.118 -16.112 1.00 86.19 88 THR A C 1
ATOM 714 O O . THR A 1 88 ? 5.046 1.549 -14.974 1.00 86.19 88 THR A O 1
ATOM 717 N N . ALA A 1 89 ? 4.201 0.843 -16.924 1.00 88.00 89 ALA A N 1
ATOM 718 C CA . ALA A 1 89 ? 2.809 1.094 -16.546 1.00 88.00 89 ALA A CA 1
ATOM 719 C C . ALA A 1 89 ? 2.404 0.342 -15.265 1.00 88.00 89 ALA A C 1
ATOM 721 O O . ALA A 1 89 ? 1.778 0.926 -14.378 1.00 88.00 89 ALA A O 1
ATOM 722 N N . ILE A 1 90 ? 2.818 -0.922 -15.127 1.00 90.00 90 ILE A N 1
ATOM 723 C CA . ILE A 1 90 ? 2.531 -1.749 -13.943 1.00 90.00 90 ILE A CA 1
ATOM 724 C C . ILE A 1 90 ? 3.108 -1.137 -12.660 1.00 90.00 90 ILE A C 1
ATOM 726 O O . ILE A 1 90 ? 2.455 -1.179 -11.612 1.00 90.00 90 ILE A O 1
ATOM 730 N N . HIS A 1 91 ? 4.307 -0.557 -12.745 1.00 90.25 91 HIS A N 1
ATOM 731 C CA . HIS A 1 91 ? 4.990 0.046 -11.602 1.00 90.25 91 HIS A CA 1
ATOM 732 C C . HIS A 1 91 ? 4.540 1.481 -11.327 1.00 90.25 91 HIS A C 1
ATOM 734 O O . HIS A 1 91 ? 4.545 1.881 -10.170 1.00 90.25 91 HIS A O 1
ATOM 740 N N . VAL A 1 92 ? 4.111 2.244 -12.338 1.00 92.38 92 VAL A N 1
ATOM 741 C CA . VAL A 1 92 ? 3.686 3.645 -12.163 1.00 92.38 92 VAL A CA 1
ATOM 742 C C . VAL A 1 92 ? 2.283 3.765 -11.570 1.00 92.38 92 VAL A C 1
ATOM 744 O O . VAL A 1 92 ? 2.067 4.579 -10.672 1.00 92.38 92 VAL A O 1
ATOM 747 N N . LEU A 1 93 ? 1.334 2.944 -12.028 1.00 93.88 93 LEU A N 1
ATOM 748 C CA . LEU A 1 93 ? -0.070 3.002 -11.597 1.00 93.88 93 LEU A CA 1
ATOM 749 C C . LEU A 1 93 ? -0.283 2.982 -10.064 1.00 93.88 93 LEU A C 1
ATOM 751 O O . LEU A 1 93 ? -1.068 3.797 -9.574 1.00 93.88 93 LEU A O 1
ATOM 755 N N . PRO A 1 94 ? 0.388 2.119 -9.273 1.00 95.19 94 PRO A N 1
ATOM 756 C CA . PRO A 1 94 ? 0.153 2.045 -7.832 1.00 95.19 94 PRO A CA 1
ATOM 757 C C . PRO A 1 94 ? 0.887 3.113 -7.002 1.00 95.19 94 PRO A C 1
ATOM 759 O O . PRO A 1 94 ? 0.524 3.309 -5.841 1.00 95.19 94 PRO A O 1
ATOM 762 N N . ILE A 1 95 ? 1.880 3.821 -7.558 1.00 95.31 95 ILE A N 1
ATOM 763 C CA . ILE A 1 95 ? 2.682 4.837 -6.845 1.00 95.31 95 ILE A CA 1
ATOM 764 C C . ILE A 1 95 ? 1.824 5.868 -6.092 1.00 95.31 95 ILE A C 1
ATOM 766 O O . ILE A 1 95 ? 2.029 6.028 -4.885 1.00 95.31 95 ILE A O 1
ATOM 770 N N . PRO A 1 96 ? 0.857 6.565 -6.727 1.00 96.12 96 PRO A N 1
ATOM 771 C CA . PRO A 1 96 ? 0.053 7.564 -6.023 1.00 96.12 96 PRO A CA 1
ATOM 772 C C . PRO A 1 96 ? -0.721 6.960 -4.847 1.00 96.12 96 PRO A C 1
ATOM 774 O O . PRO A 1 96 ? -0.849 7.596 -3.803 1.00 96.12 96 PRO A O 1
ATOM 777 N N . ILE A 1 97 ? -1.185 5.714 -4.976 1.00 97.31 97 ILE A N 1
ATOM 778 C CA . ILE A 1 97 ? -1.923 5.023 -3.915 1.00 97.31 97 ILE A CA 1
ATOM 779 C C . ILE A 1 97 ? -1.014 4.736 -2.717 1.00 97.31 97 ILE A C 1
ATOM 781 O O . ILE A 1 97 ? -1.436 4.945 -1.584 1.00 97.31 97 ILE A O 1
ATOM 785 N N . MET A 1 98 ? 0.242 4.332 -2.935 1.00 97.00 98 MET A N 1
ATOM 786 C CA . MET A 1 98 ? 1.205 4.107 -1.846 1.00 97.00 98 MET A CA 1
ATOM 787 C C . MET A 1 98 ? 1.442 5.383 -1.023 1.00 97.00 98 MET A C 1
ATOM 789 O O . MET A 1 98 ? 1.406 5.342 0.209 1.00 97.00 98 MET A O 1
ATOM 793 N N . TYR A 1 99 ? 1.606 6.532 -1.686 1.00 97.44 99 TYR A N 1
ATOM 794 C CA . TYR A 1 99 ? 1.743 7.819 -0.996 1.00 97.44 99 TYR A CA 1
ATOM 795 C C . TYR A 1 99 ? 0.465 8.231 -0.259 1.00 97.44 99 TYR A C 1
ATOM 797 O O . TYR A 1 99 ? 0.543 8.707 0.874 1.00 97.44 99 TYR A O 1
ATOM 805 N N . ILE A 1 100 ? -0.709 7.996 -0.852 1.00 97.31 100 ILE A N 1
ATOM 806 C CA . ILE A 1 100 ? -1.997 8.233 -0.188 1.00 97.31 100 ILE A CA 1
ATOM 807 C C . ILE A 1 100 ? -2.118 7.373 1.075 1.00 97.31 100 ILE A C 1
ATOM 809 O O . ILE A 1 100 ? -2.486 7.896 2.121 1.00 97.31 100 ILE A O 1
ATOM 813 N N . VAL A 1 101 ? -1.768 6.084 1.026 1.00 97.50 101 VAL A N 1
ATOM 814 C CA . VAL A 1 101 ? -1.801 5.202 2.207 1.00 97.50 101 VAL A CA 1
ATOM 815 C C . VAL A 1 101 ? -0.855 5.708 3.297 1.00 97.50 101 VAL A C 1
ATOM 817 O O . VAL A 1 101 ? -1.244 5.765 4.464 1.00 97.50 101 VAL A O 1
ATOM 820 N N . SER A 1 102 ? 0.363 6.109 2.921 1.00 97.56 102 SER A N 1
ATOM 821 C CA . SER A 1 102 ? 1.343 6.677 3.851 1.00 97.56 102 SER A CA 1
ATOM 822 C C . SER A 1 102 ? 0.819 7.938 4.547 1.00 97.56 102 SER A C 1
ATOM 824 O O . SER A 1 102 ? 0.952 8.063 5.768 1.00 97.56 102 SER A O 1
ATOM 826 N N . LEU A 1 103 ? 0.166 8.832 3.798 1.00 97.25 103 LEU A N 1
ATOM 827 C CA . LEU A 1 103 ? -0.463 10.033 4.342 1.00 97.25 103 LEU A CA 1
ATOM 828 C C . LEU A 1 103 ? -1.649 9.689 5.248 1.00 97.25 103 LEU A C 1
ATOM 830 O O . LEU A 1 103 ? -1.732 10.201 6.360 1.00 97.25 103 LEU A O 1
ATOM 834 N N . LEU A 1 104 ? -2.548 8.806 4.808 1.00 96.62 104 LEU A N 1
ATOM 835 C CA . LEU A 1 104 ? -3.724 8.411 5.585 1.00 96.62 104 LEU A CA 1
ATOM 836 C C . LEU A 1 104 ? -3.342 7.766 6.916 1.00 96.62 104 LEU A C 1
ATOM 838 O O . LEU A 1 104 ? -4.005 8.037 7.909 1.00 96.62 104 LEU A O 1
ATOM 842 N N . ALA A 1 105 ? -2.257 6.989 6.968 1.00 95.12 105 ALA A N 1
ATOM 843 C CA . ALA A 1 105 ? -1.746 6.442 8.223 1.00 95.12 105 ALA A CA 1
ATOM 844 C C . ALA A 1 105 ? -1.344 7.551 9.219 1.00 95.12 105 ALA A C 1
ATOM 846 O O . ALA A 1 105 ? -1.671 7.464 10.400 1.00 95.12 105 ALA A O 1
ATOM 847 N N . LEU A 1 106 ? -0.698 8.627 8.752 1.00 95.50 106 LEU A N 1
ATOM 848 C CA . LEU A 1 106 ? -0.352 9.770 9.609 1.00 95.50 106 LEU A CA 1
ATOM 849 C C . LEU A 1 106 ? -1.584 10.580 10.011 1.00 95.50 106 LEU A C 1
ATOM 851 O O . LEU A 1 106 ? -1.710 10.981 11.165 1.00 95.50 106 LEU A O 1
ATOM 855 N N . VAL A 1 107 ? -2.504 10.817 9.076 1.00 94.88 107 VAL A N 1
ATOM 856 C CA . VAL A 1 107 ? -3.734 11.565 9.361 1.00 94.88 107 VAL A CA 1
ATOM 857 C C . VAL A 1 107 ? -4.606 10.800 10.359 1.00 94.88 107 VAL A C 1
ATOM 859 O O . VAL A 1 107 ? -5.136 11.406 11.284 1.00 94.88 107 VAL A O 1
ATOM 862 N N . GLU A 1 108 ? -4.716 9.479 10.235 1.00 93.31 108 GLU A N 1
ATOM 863 C CA . GLU A 1 108 ? -5.452 8.639 11.185 1.00 93.31 108 GLU A CA 1
ATOM 864 C C . GLU A 1 108 ? -4.821 8.655 12.580 1.00 93.31 108 GLU A C 1
ATOM 866 O O . GLU A 1 108 ? -5.539 8.705 13.577 1.00 93.31 108 GLU A O 1
ATOM 871 N N . MET A 1 109 ? -3.488 8.705 12.660 1.00 92.31 109 MET A N 1
ATOM 872 C CA . MET A 1 109 ? -2.782 8.883 13.930 1.00 92.31 109 MET A CA 1
ATOM 873 C C . MET A 1 109 ? -3.128 10.222 14.602 1.00 92.31 109 MET A C 1
ATOM 875 O O . MET A 1 109 ? -3.278 10.276 15.823 1.00 92.31 109 MET A O 1
ATOM 879 N N . LEU A 1 110 ? -3.248 11.302 13.820 1.00 91.06 110 LEU A N 1
ATOM 880 C CA . LEU A 1 110 ? -3.576 12.641 14.325 1.00 91.06 110 LEU A CA 1
ATOM 881 C C . LEU A 1 110 ? -5.066 12.800 14.654 1.00 91.06 110 LEU A C 1
ATOM 883 O O . LEU A 1 110 ? -5.415 13.509 15.598 1.00 91.06 110 LEU A O 1
ATOM 887 N N . PHE A 1 111 ? -5.941 12.131 13.902 1.00 89.19 111 PHE A N 1
ATOM 888 C CA . PHE A 1 111 ? -7.391 12.251 14.023 1.00 89.19 111 PHE A CA 1
ATOM 889 C C . PHE A 1 111 ? -8.088 10.880 14.124 1.00 89.19 111 PHE A C 1
ATOM 891 O O . PHE A 1 111 ? -8.917 10.538 13.275 1.00 89.19 111 PHE A O 1
ATOM 898 N N . PRO A 1 112 ? -7.839 10.109 15.199 1.00 82.81 112 PRO A N 1
ATOM 899 C CA . PRO A 1 112 ? -8.366 8.747 15.355 1.00 82.81 112 PRO A CA 1
ATOM 900 C C . PRO A 1 112 ? -9.895 8.686 15.513 1.00 82.81 112 PRO A C 1
ATOM 902 O O . PRO A 1 112 ? -10.481 7.609 15.528 1.00 82.81 112 PRO A O 1
ATOM 905 N N . CYS A 1 113 ? -10.558 9.837 15.655 1.00 79.62 113 CYS A N 1
ATOM 906 C CA . CYS A 1 113 ? -12.004 9.938 15.823 1.00 79.62 113 CYS A CA 1
ATOM 907 C C . CYS A 1 113 ? -12.776 9.719 14.507 1.00 79.62 113 CYS A C 1
ATOM 909 O O . CYS A 1 113 ? -13.964 9.400 14.541 1.00 79.62 113 CYS A O 1
ATOM 911 N N . PHE A 1 114 ? -12.126 9.883 13.348 1.00 84.69 114 PHE A N 1
ATOM 912 C CA . PHE A 1 114 ? -12.781 9.769 12.044 1.00 84.69 114 PHE A CA 1
ATOM 913 C C . PHE A 1 114 ? -12.559 8.388 11.433 1.00 84.69 114 PHE A C 1
ATOM 915 O O . PHE A 1 114 ? -11.577 8.143 10.729 1.00 84.69 114 PHE A O 1
ATOM 922 N N . ILE A 1 115 ? -13.530 7.497 11.635 1.00 86.19 115 ILE A N 1
ATOM 923 C CA . ILE A 1 115 ? -13.532 6.143 11.059 1.00 86.19 115 ILE A CA 1
ATOM 924 C C . ILE A 1 115 ? -13.413 6.144 9.526 1.00 86.19 115 ILE A C 1
ATOM 926 O O . ILE A 1 115 ? -12.892 5.202 8.933 1.00 86.19 115 ILE A O 1
ATOM 930 N N . GLN A 1 116 ? -13.859 7.217 8.870 1.00 88.12 116 GLN A N 1
ATOM 931 C CA . GLN A 1 116 ? -13.772 7.404 7.424 1.00 88.12 116 GLN A CA 1
ATOM 932 C C . GLN A 1 116 ? -12.322 7.341 6.926 1.00 88.12 116 GLN A C 1
ATOM 934 O O . GLN A 1 116 ? -12.076 6.818 5.840 1.00 88.12 116 GLN A O 1
ATOM 939 N N . ILE A 1 117 ? -11.364 7.830 7.721 1.00 91.38 117 ILE A N 1
ATOM 940 C CA . ILE A 1 117 ? -9.937 7.843 7.369 1.00 91.38 117 ILE A CA 1
ATOM 941 C C . ILE A 1 117 ? -9.389 6.415 7.388 1.00 91.38 117 ILE A C 1
ATOM 943 O O . ILE A 1 117 ? -8.755 5.988 6.422 1.00 91.38 117 ILE A O 1
ATOM 947 N N . SER A 1 118 ? -9.742 5.641 8.419 1.00 91.06 118 SER A N 1
ATOM 948 C CA . SER A 1 118 ? -9.416 4.215 8.511 1.00 91.06 118 SER A CA 1
ATOM 949 C C . SER A 1 118 ? -10.017 3.418 7.353 1.00 91.06 118 SER A C 1
ATOM 951 O O . SER A 1 118 ? -9.336 2.598 6.739 1.00 91.06 118 SER A O 1
ATOM 953 N N . VAL A 1 119 ? -11.283 3.678 7.006 1.00 92.19 119 VAL A N 1
ATOM 954 C CA . VAL A 1 119 ? -11.963 3.012 5.882 1.00 92.19 119 VAL A CA 1
ATOM 955 C C . VAL A 1 119 ? -11.276 3.342 4.557 1.00 92.19 119 VAL A C 1
ATOM 957 O O . VAL A 1 119 ? -11.020 2.434 3.764 1.00 92.19 119 VAL A O 1
ATOM 960 N N . LEU A 1 120 ? -10.926 4.609 4.326 1.00 94.81 120 LEU A N 1
ATOM 961 C CA . LEU A 1 120 ? -10.226 5.029 3.114 1.00 94.81 120 LEU A CA 1
ATOM 962 C C . LEU A 1 120 ? -8.838 4.382 3.010 1.00 94.81 120 LEU A C 1
ATOM 964 O O . LEU A 1 120 ? -8.471 3.893 1.939 1.00 94.81 120 LEU A O 1
ATOM 968 N N . ARG A 1 121 ? -8.095 4.305 4.122 1.00 95.00 121 ARG A N 1
ATOM 969 C CA . ARG A 1 121 ? -6.813 3.589 4.174 1.00 95.00 121 ARG A CA 1
ATOM 970 C C . ARG A 1 121 ? -6.994 2.111 3.830 1.00 95.00 121 ARG A C 1
ATOM 972 O O . ARG A 1 121 ? -6.239 1.591 3.012 1.00 95.00 121 ARG A O 1
ATOM 979 N N . CYS A 1 122 ? -8.001 1.445 4.394 1.00 95.00 122 CYS A N 1
ATOM 980 C CA . CYS A 1 122 ? -8.298 0.042 4.098 1.00 95.00 122 CYS A CA 1
ATOM 981 C C . CYS A 1 122 ? -8.622 -0.191 2.614 1.00 95.00 122 CYS A C 1
ATOM 983 O O . CYS A 1 122 ? -8.101 -1.139 2.027 1.00 95.00 122 CYS A O 1
ATOM 985 N N . ILE A 1 123 ? -9.423 0.682 1.987 1.00 96.62 123 ILE A N 1
ATOM 986 C CA . ILE A 1 123 ? -9.712 0.617 0.542 1.00 96.62 123 ILE A CA 1
ATOM 987 C C . ILE A 1 123 ? -8.414 0.734 -0.264 1.00 96.62 123 ILE A C 1
ATOM 989 O O . ILE A 1 123 ? -8.173 -0.069 -1.163 1.00 96.62 123 ILE A O 1
ATOM 993 N N . ALA A 1 124 ? -7.561 1.705 0.069 1.00 96.81 124 ALA A N 1
ATOM 994 C CA . ALA A 1 124 ? -6.316 1.952 -0.652 1.00 96.81 124 ALA A CA 1
ATOM 995 C C . ALA A 1 124 ? -5.296 0.804 -0.494 1.00 96.81 124 ALA A C 1
ATOM 997 O O . ALA A 1 124 ? -4.666 0.400 -1.472 1.00 96.81 124 ALA A O 1
ATOM 998 N N . VAL A 1 125 ? -5.176 0.220 0.704 1.00 96.44 125 VAL A N 1
ATOM 999 C CA . VAL A 1 125 ? -4.329 -0.964 0.948 1.00 96.44 125 VAL A CA 1
ATOM 1000 C C . VAL A 1 125 ? -4.857 -2.187 0.195 1.00 96.44 125 VAL A C 1
ATOM 1002 O O . VAL A 1 125 ? -4.075 -2.922 -0.407 1.00 96.44 125 VAL A O 1
ATOM 1005 N N . MET A 1 126 ? -6.176 -2.399 0.175 1.00 96.38 126 MET A N 1
ATOM 1006 C CA . MET A 1 126 ? -6.793 -3.499 -0.573 1.00 96.38 126 MET A CA 1
ATOM 1007 C C . MET A 1 126 ? -6.608 -3.344 -2.088 1.00 96.38 126 MET A C 1
ATOM 1009 O O . MET A 1 126 ? -6.263 -4.314 -2.768 1.00 96.38 126 MET A O 1
ATOM 1013 N N . LEU A 1 127 ? -6.773 -2.128 -2.613 1.00 97.06 127 LEU A N 1
ATOM 1014 C CA . LEU A 1 127 ? -6.471 -1.799 -4.006 1.00 97.06 127 LEU A CA 1
ATOM 1015 C C . LEU A 1 127 ? -5.022 -2.162 -4.344 1.00 97.06 127 LEU A C 1
ATOM 1017 O O . LEU A 1 127 ? -4.771 -2.851 -5.331 1.00 97.06 127 LEU A O 1
ATOM 1021 N N . LEU A 1 128 ? -4.076 -1.765 -3.492 1.00 96.25 128 LEU A N 1
ATOM 1022 C CA . LEU A 1 128 ? -2.665 -2.060 -3.700 1.00 96.25 128 LEU A CA 1
ATOM 1023 C C . LEU A 1 128 ? -2.376 -3.567 -3.668 1.00 96.25 128 LEU A C 1
ATOM 1025 O O . LEU A 1 128 ? -1.705 -4.083 -4.558 1.00 96.25 128 LEU A O 1
ATOM 1029 N N . GLY A 1 129 ? -2.911 -4.287 -2.680 1.00 94.31 129 GLY A N 1
ATOM 1030 C CA . GLY A 1 129 ? -2.709 -5.731 -2.550 1.00 94.31 129 GLY A CA 1
ATOM 1031 C C . GLY A 1 129 ? -3.284 -6.514 -3.731 1.00 94.31 129 GLY A C 1
ATOM 1032 O O . GLY A 1 129 ? -2.595 -7.342 -4.326 1.00 94.31 129 GLY A O 1
ATOM 1033 N N . THR A 1 130 ? -4.528 -6.218 -4.117 1.00 95.38 130 THR A N 1
ATOM 1034 C CA . THR A 1 130 ? -5.172 -6.883 -5.260 1.00 95.38 130 THR A CA 1
ATOM 1035 C C . THR A 1 130 ? -4.461 -6.567 -6.576 1.00 95.38 130 THR A C 1
ATOM 1037 O O . THR A 1 130 ? -4.283 -7.470 -7.396 1.00 95.38 130 THR A O 1
ATOM 1040 N N . TRP A 1 131 ? -3.973 -5.334 -6.749 1.00 95.62 131 TRP A N 1
ATOM 1041 C CA . TRP A 1 131 ? -3.167 -4.963 -7.907 1.00 95.62 131 TRP A CA 1
ATOM 1042 C C . TRP A 1 131 ? -1.849 -5.729 -7.977 1.00 95.62 131 TRP A C 1
ATOM 1044 O O . TRP A 1 131 ? -1.521 -6.262 -9.031 1.00 95.62 131 TRP A O 1
ATOM 1054 N N . LEU A 1 132 ? -1.100 -5.827 -6.874 1.00 91.69 132 LEU A N 1
ATOM 1055 C CA . LEU A 1 132 ? 0.188 -6.532 -6.856 1.00 91.69 132 LEU A CA 1
ATOM 1056 C C . LEU A 1 132 ? 0.037 -8.018 -7.207 1.00 91.69 132 LEU A C 1
ATOM 1058 O O . LEU A 1 132 ? 0.903 -8.583 -7.881 1.00 91.69 132 LEU A O 1
ATOM 1062 N N . ILE A 1 133 ? -1.079 -8.638 -6.817 1.00 90.75 133 ILE A N 1
ATOM 1063 C CA . ILE A 1 133 ? -1.418 -10.005 -7.228 1.00 90.75 133 ILE A CA 1
ATOM 1064 C C . ILE A 1 133 ? -1.612 -10.068 -8.749 1.00 90.75 133 ILE A C 1
ATOM 1066 O O . ILE A 1 133 ? -0.967 -10.885 -9.410 1.00 90.75 133 ILE A O 1
ATOM 1070 N N . GLN A 1 134 ? -2.438 -9.189 -9.331 1.00 90.44 134 GLN A N 1
ATOM 1071 C CA . GLN A 1 134 ? -2.629 -9.161 -10.785 1.00 90.44 134 GLN A CA 1
ATOM 1072 C C . GLN A 1 134 ? -1.323 -8.843 -11.532 1.00 90.44 134 GLN A C 1
ATOM 1074 O O . GLN A 1 134 ? -0.988 -9.522 -12.502 1.00 90.44 134 GLN A O 1
ATOM 1079 N N . ALA A 1 135 ? -0.567 -7.846 -11.078 1.00 86.94 135 ALA A N 1
ATOM 1080 C CA . ALA A 1 135 ? 0.719 -7.457 -11.647 1.00 86.94 135 ALA A CA 1
ATOM 1081 C C . ALA A 1 135 ? 1.697 -8.640 -11.675 1.00 86.94 135 ALA A C 1
ATOM 1083 O O . ALA A 1 135 ? 2.375 -8.866 -12.677 1.00 86.94 135 ALA A O 1
ATOM 1084 N N . SER A 1 136 ? 1.713 -9.448 -10.611 1.00 83.56 136 SER A N 1
ATOM 1085 C CA . SER A 1 136 ? 2.521 -10.667 -10.547 1.00 83.56 136 SER A CA 1
ATOM 1086 C C . SER A 1 136 ? 2.107 -11.683 -11.615 1.00 83.56 136 SER A C 1
ATOM 1088 O O . SER A 1 136 ? 2.973 -12.253 -12.278 1.00 83.56 136 SER A O 1
ATOM 1090 N N . PHE A 1 137 ? 0.804 -11.878 -11.844 1.00 83.19 137 PHE A N 1
ATOM 1091 C CA . PHE A 1 137 ? 0.324 -12.744 -12.926 1.00 83.19 137 PHE A CA 1
ATOM 1092 C C . PHE A 1 137 ? 0.733 -12.227 -14.309 1.00 83.19 137 PHE A C 1
ATOM 1094 O O . PHE A 1 137 ? 1.163 -13.011 -15.151 1.00 83.19 137 PHE A O 1
ATOM 1101 N N . VAL A 1 138 ? 0.648 -10.918 -14.539 1.00 81.81 138 VAL A N 1
ATOM 1102 C CA . VAL A 1 138 ? 1.017 -10.305 -15.825 1.00 81.81 138 VAL A CA 1
ATOM 1103 C C . VAL A 1 138 ? 2.515 -10.459 -16.115 1.00 81.81 138 VAL A C 1
ATOM 1105 O O . VAL A 1 138 ? 2.890 -10.721 -17.258 1.00 81.81 138 VAL A O 1
ATOM 1108 N N . MET A 1 139 ? 3.370 -10.334 -15.094 1.00 76.44 139 MET A N 1
ATOM 1109 C CA . MET A 1 139 ? 4.830 -10.389 -15.251 1.00 76.44 139 MET A CA 1
ATOM 1110 C C . MET A 1 139 ? 5.407 -11.813 -15.247 1.00 76.44 139 MET A C 1
ATOM 1112 O O . MET A 1 139 ? 6.368 -12.084 -15.970 1.00 76.44 139 MET A O 1
ATOM 1116 N N . TYR A 1 140 ? 4.850 -12.723 -14.442 1.00 69.06 140 TYR A N 1
ATOM 1117 C CA . TYR A 1 140 ? 5.512 -13.994 -14.119 1.00 69.06 140 TYR A CA 1
ATOM 1118 C C . TYR A 1 140 ? 4.745 -15.253 -14.523 1.00 69.06 140 TYR A C 1
ATOM 1120 O O . TYR A 1 140 ? 5.330 -16.334 -14.450 1.00 69.06 140 TYR A O 1
ATOM 1128 N N . LEU A 1 141 ? 3.478 -15.170 -14.947 1.00 68.50 141 LEU A N 1
ATOM 1129 C CA . LEU A 1 141 ? 2.721 -16.375 -15.290 1.00 68.50 141 LEU A CA 1
ATOM 1130 C C . LEU A 1 141 ? 3.252 -17.000 -16.602 1.00 68.50 141 LEU A C 1
ATOM 1132 O O . LEU A 1 141 ? 3.236 -16.331 -17.634 1.00 68.50 141 LEU A O 1
ATOM 1136 N N . PRO A 1 142 ? 3.716 -18.270 -16.594 1.00 52.16 142 PRO A N 1
ATOM 1137 C CA . PRO A 1 142 ? 4.372 -18.886 -17.749 1.00 52.16 142 PRO A CA 1
ATOM 1138 C C . PRO A 1 142 ? 3.424 -19.654 -18.691 1.00 52.16 142 PRO A C 1
ATOM 1140 O O . PRO A 1 142 ? 3.874 -20.112 -19.740 1.00 52.16 142 PRO A O 1
ATOM 1143 N N . TYR A 1 143 ? 2.141 -19.824 -18.341 1.00 54.09 143 TYR A N 1
ATOM 1144 C CA . TYR A 1 143 ? 1.190 -20.637 -19.110 1.00 54.09 143 TYR A CA 1
ATOM 1145 C C . TYR A 1 143 ? 0.044 -19.802 -19.701 1.00 54.09 143 TYR A C 1
ATOM 1147 O O . TYR A 1 143 ? -0.502 -18.942 -19.005 1.00 54.09 143 TYR A O 1
ATOM 1155 N N . PRO A 1 144 ? -0.369 -20.072 -20.955 1.00 52.59 144 PRO A N 1
ATOM 1156 C CA . PRO A 1 144 ? -1.545 -19.446 -21.539 1.00 52.59 144 PRO A CA 1
ATOM 1157 C C . PRO A 1 144 ? -2.800 -19.901 -20.783 1.00 52.59 144 PRO A C 1
ATOM 1159 O O . PRO A 1 144 ? -3.075 -21.095 -20.664 1.00 52.59 144 PRO A O 1
ATOM 1162 N N . LEU A 1 145 ? -3.570 -18.942 -20.269 1.00 54.84 145 LEU A N 1
ATOM 1163 C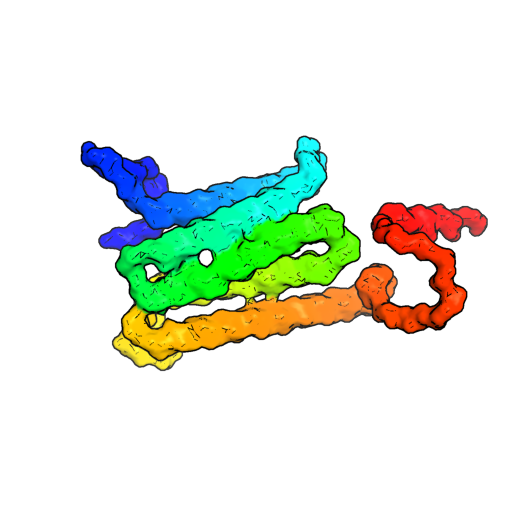 CA . LEU A 1 145 ? -4.917 -19.202 -19.763 1.00 54.84 145 LEU A CA 1
ATOM 1164 C C . LEU A 1 145 ? -5.807 -19.741 -20.905 1.00 54.84 145 LEU A C 1
ATOM 1166 O O . LEU A 1 145 ? -5.616 -19.333 -22.058 1.00 54.84 145 LEU A O 1
ATOM 1170 N N . PRO A 1 146 ? -6.794 -20.618 -20.631 1.00 43.84 146 PRO A N 1
ATOM 1171 C CA . PRO A 1 146 ? -7.736 -21.082 -21.649 1.00 43.84 146 PRO A CA 1
ATOM 1172 C C . PRO A 1 146 ? -8.431 -19.888 -22.325 1.00 43.84 146 PRO A C 1
ATOM 1174 O O . PRO A 1 146 ? -9.073 -19.087 -21.651 1.00 43.84 146 PRO A O 1
ATOM 1177 N N . GLY A 1 147 ? -8.274 -19.750 -23.647 1.00 48.66 147 GLY A N 1
ATOM 1178 C CA . GLY A 1 147 ? -8.805 -18.623 -24.434 1.00 48.66 147 GLY A CA 1
ATOM 1179 C C . GLY A 1 147 ? -7.798 -17.509 -24.767 1.00 48.66 147 GLY A C 1
ATOM 1180 O O . GLY A 1 147 ? -8.143 -16.586 -25.499 1.00 48.66 147 GLY A O 1
ATOM 1181 N N . SER A 1 148 ? -6.552 -17.597 -24.291 1.00 47.28 148 SER A N 1
ATOM 1182 C CA . SER A 1 148 ? -5.463 -16.683 -24.663 1.00 47.28 148 SER A CA 1
ATOM 1183 C C . SER A 1 148 ? -4.745 -17.175 -25.928 1.00 47.28 148 SER A C 1
ATOM 1185 O O . SER A 1 148 ? -4.122 -18.238 -25.937 1.00 47.28 148 SER A O 1
ATOM 1187 N N . SER A 1 149 ? -4.857 -16.421 -27.025 1.00 41.31 149 SER A N 1
ATOM 1188 C CA . SER A 1 149 ? -4.198 -16.722 -28.302 1.00 41.31 149 SER A CA 1
ATOM 1189 C C . SER A 1 149 ? -2.673 -16.631 -28.183 1.00 41.31 149 SER A C 1
ATOM 1191 O O . SER A 1 149 ? -2.135 -15.536 -28.068 1.00 41.31 149 SER A O 1
ATOM 1193 N N . LEU A 1 150 ? -2.005 -17.786 -28.271 1.00 44.72 150 LEU A N 1
ATOM 1194 C CA . LEU A 1 150 ? -0.650 -18.067 -28.785 1.00 44.72 150 LEU A CA 1
ATOM 1195 C C . LEU A 1 150 ? 0.498 -17.055 -28.547 1.00 44.72 150 LEU A C 1
ATOM 1197 O O . LEU A 1 150 ? 1.467 -17.053 -29.303 1.00 44.72 150 LEU A O 1
ATOM 1201 N N . ASN A 1 151 ? 0.452 -16.233 -27.500 1.00 49.69 151 ASN A N 1
ATOM 1202 C CA . ASN A 1 151 ? 1.626 -15.522 -27.007 1.00 49.69 151 ASN A CA 1
ATOM 1203 C C . ASN A 1 151 ? 1.669 -15.620 -25.468 1.00 49.69 151 ASN A C 1
ATOM 1205 O O . ASN A 1 151 ? 0.942 -14.902 -24.784 1.00 49.69 151 ASN A O 1
ATOM 1209 N N . PRO A 1 152 ? 2.466 -16.546 -24.897 1.00 57.97 152 PRO A N 1
ATOM 1210 C CA . PRO A 1 152 ? 2.447 -16.901 -23.472 1.00 57.97 152 PRO A CA 1
ATOM 1211 C C . PRO A 1 152 ? 3.089 -15.846 -22.552 1.00 57.97 152 PRO A C 1
ATOM 1213 O O . PRO A 1 152 ? 3.320 -16.101 -21.375 1.00 57.97 152 PRO A O 1
ATOM 1216 N N . ARG A 1 153 ? 3.372 -14.647 -23.066 1.00 58.38 153 ARG A N 1
ATOM 1217 C CA . ARG A 1 153 ? 3.804 -13.475 -22.306 1.00 58.38 153 ARG A CA 1
ATOM 1218 C C . ARG A 1 153 ? 3.088 -12.259 -22.872 1.00 58.38 153 ARG A C 1
ATOM 1220 O O . ARG A 1 153 ? 3.006 -12.114 -24.091 1.00 58.38 153 ARG A O 1
ATOM 1227 N N . TRP A 1 154 ? 2.591 -11.383 -22.000 1.00 68.50 154 TRP A N 1
ATOM 1228 C CA . TRP A 1 154 ? 2.066 -10.093 -22.436 1.00 68.50 154 TRP A CA 1
ATOM 1229 C C . TRP A 1 154 ? 3.156 -9.373 -23.234 1.00 68.50 154 TRP A C 1
ATOM 1231 O O . TRP A 1 154 ? 4.259 -9.160 -22.721 1.00 68.50 154 TRP A O 1
ATOM 1241 N N . ASN A 1 155 ? 2.871 -9.053 -24.501 1.00 73.38 155 ASN A N 1
ATOM 1242 C CA . ASN A 1 155 ? 3.812 -8.323 -25.341 1.00 73.38 155 ASN A CA 1
ATOM 1243 C C . ASN A 1 155 ? 4.045 -6.943 -24.719 1.00 73.38 155 ASN A C 1
ATOM 1245 O O . ASN A 1 155 ? 3.142 -6.107 -24.697 1.00 73.38 155 ASN A O 1
ATOM 1249 N N . GLN A 1 156 ? 5.255 -6.730 -24.211 1.00 72.50 156 GLN A N 1
ATOM 1250 C CA . GLN A 1 156 ? 5.620 -5.540 -23.447 1.00 72.50 156 GLN A CA 1
ATOM 1251 C C . GLN A 1 156 ? 5.686 -4.265 -24.306 1.00 72.50 156 GLN A C 1
ATOM 1253 O O . GLN A 1 156 ? 5.724 -3.162 -23.761 1.00 72.50 156 GLN A O 1
ATOM 1258 N N . LEU A 1 157 ? 5.700 -4.430 -25.634 1.00 73.75 157 LEU A N 1
ATOM 1259 C CA . LEU A 1 157 ? 5.762 -3.368 -26.639 1.00 73.75 157 LEU A CA 1
ATOM 1260 C C . LEU A 1 157 ? 4.417 -3.134 -27.353 1.00 73.75 157 LEU A C 1
ATOM 1262 O O . LEU A 1 157 ? 4.346 -2.289 -28.236 1.00 73.75 157 LEU A O 1
ATOM 1266 N N . ASP A 1 158 ? 3.366 -3.902 -27.037 1.00 78.88 158 ASP A N 1
ATOM 1267 C CA . ASP A 1 158 ? 2.037 -3.693 -27.629 1.00 78.88 158 ASP A CA 1
ATOM 1268 C C . ASP A 1 158 ? 1.246 -2.687 -26.790 1.00 78.88 158 ASP A C 1
ATOM 1270 O O . ASP A 1 158 ? 0.865 -2.969 -25.651 1.00 78.88 158 ASP A O 1
ATOM 1274 N N . ASP A 1 159 ? 0.941 -1.531 -27.369 1.00 82.19 159 ASP A N 1
ATOM 1275 C CA . ASP A 1 159 ? 0.176 -0.476 -26.703 1.00 82.19 159 ASP A CA 1
ATOM 1276 C C . ASP A 1 159 ? -1.197 -0.955 -26.214 1.00 82.19 159 ASP A C 1
ATOM 1278 O O . ASP A 1 159 ? -1.705 -0.468 -25.200 1.00 82.19 159 ASP A O 1
ATOM 1282 N N . ARG A 1 160 ? -1.816 -1.943 -26.874 1.00 83.56 160 ARG A N 1
ATOM 1283 C CA . ARG A 1 160 ? -3.119 -2.491 -26.447 1.00 83.56 160 ARG A CA 1
ATOM 1284 C C . ARG A 1 160 ? -3.037 -3.139 -25.069 1.00 83.56 160 ARG A C 1
ATOM 1286 O O . ARG A 1 160 ? -3.980 -3.039 -24.285 1.00 83.56 160 ARG A O 1
ATOM 1293 N N . ASN A 1 161 ? -1.895 -3.744 -24.753 1.00 84.62 161 ASN A N 1
ATOM 1294 C CA . ASN A 1 161 ? -1.647 -4.345 -23.449 1.00 84.62 161 ASN A CA 1
ATOM 1295 C C . ASN A 1 161 ? -1.538 -3.282 -22.355 1.00 84.62 161 ASN A C 1
ATOM 1297 O O . ASN A 1 161 ? -2.065 -3.476 -21.261 1.00 84.62 161 ASN A O 1
ATOM 1301 N N . VAL A 1 162 ? -0.929 -2.135 -22.666 1.00 85.88 162 VAL A N 1
ATOM 1302 C CA . VAL A 1 162 ? -0.854 -0.992 -21.746 1.00 85.88 162 VAL A CA 1
ATOM 1303 C C . VAL A 1 162 ? -2.258 -0.472 -21.433 1.00 85.88 162 VAL A C 1
ATOM 1305 O O . VAL A 1 162 ? -2.615 -0.339 -20.263 1.00 85.88 162 VAL A O 1
ATOM 1308 N N . HIS A 1 163 ? -3.095 -0.266 -22.454 1.00 86.88 163 HIS A N 1
ATOM 1309 C CA . HIS A 1 163 ? -4.481 0.179 -22.260 1.00 86.88 163 HIS A CA 1
ATOM 1310 C C . HIS A 1 163 ? -5.303 -0.822 -21.435 1.00 86.88 163 HIS A C 1
ATOM 1312 O O . HIS A 1 163 ? -6.053 -0.416 -20.547 1.00 86.88 163 HIS A O 1
ATOM 1318 N N . ALA A 1 164 ? -5.137 -2.125 -21.681 1.00 87.69 164 ALA A N 1
ATOM 1319 C CA . ALA A 1 164 ? -5.811 -3.167 -20.911 1.00 87.69 164 ALA A CA 1
ATOM 1320 C C . ALA A 1 164 ? -5.386 -3.170 -19.431 1.00 87.69 164 ALA A C 1
ATOM 1322 O O . ALA A 1 164 ? -6.237 -3.300 -18.553 1.00 87.69 164 ALA A O 1
ATOM 1323 N N . ILE A 1 165 ? -4.097 -2.974 -19.137 1.00 89.88 165 ILE A N 1
ATOM 1324 C CA . ILE A 1 165 ? -3.574 -2.883 -17.764 1.00 89.88 165 ILE A CA 1
ATOM 1325 C C . ILE A 1 165 ? -4.095 -1.644 -17.038 1.00 89.88 165 ILE A C 1
ATOM 1327 O O . ILE A 1 165 ? -4.544 -1.758 -15.896 1.00 89.88 165 ILE A O 1
ATOM 1331 N N . VAL A 1 166 ? -4.123 -0.487 -17.703 1.00 91.44 166 VAL A N 1
ATOM 1332 C CA . VAL A 1 166 ? -4.709 0.738 -17.134 1.00 91.44 166 VAL A CA 1
ATOM 1333 C C . VAL A 1 166 ? -6.201 0.545 -16.843 1.00 91.44 166 VAL A C 1
ATOM 1335 O O . VAL A 1 166 ? -6.662 0.867 -15.747 1.00 91.44 166 VAL A O 1
ATOM 1338 N N . ALA A 1 167 ? -6.955 -0.037 -17.781 1.00 92.69 167 ALA A N 1
ATOM 1339 C CA . ALA A 1 167 ? -8.370 -0.343 -17.574 1.00 92.69 167 ALA A CA 1
ATOM 1340 C C . ALA A 1 167 ? -8.576 -1.321 -16.405 1.00 92.69 167 ALA A C 1
ATOM 1342 O O . ALA A 1 167 ? -9.456 -1.114 -15.568 1.00 92.69 167 ALA A O 1
ATOM 1343 N N . SER A 1 168 ? -7.731 -2.350 -16.300 1.00 93.06 168 SER A N 1
ATOM 1344 C CA . SER A 1 168 ? -7.786 -3.319 -15.205 1.00 93.06 168 SER A CA 1
ATOM 1345 C C . SER A 1 168 ? -7.543 -2.675 -13.846 1.00 93.06 168 SER A C 1
ATOM 1347 O O . SER A 1 168 ? -8.259 -2.975 -12.892 1.00 93.06 168 SER A O 1
ATOM 1349 N N . PHE A 1 169 ? -6.592 -1.743 -13.753 1.00 94.19 169 PHE A N 1
ATOM 1350 C CA . PHE A 1 169 ? -6.376 -0.971 -12.530 1.00 94.19 169 PHE A CA 1
ATOM 1351 C C . PHE A 1 169 ? -7.635 -0.190 -12.126 1.00 94.19 169 PHE A C 1
ATOM 1353 O O . PHE A 1 169 ? -8.021 -0.196 -10.958 1.00 94.19 169 PHE A O 1
ATOM 1360 N N . GLY A 1 170 ? -8.344 0.397 -13.097 1.00 94.81 170 GLY A N 1
ATOM 1361 C CA . GLY A 1 170 ? -9.650 1.025 -12.872 1.00 94.81 170 GLY A CA 1
ATOM 1362 C C . GLY A 1 170 ? -10.693 0.064 -12.288 1.00 94.81 170 GLY A C 1
ATOM 1363 O O . GLY A 1 170 ? -11.383 0.403 -11.324 1.00 94.81 170 GLY A O 1
ATOM 1364 N N . PHE A 1 171 ? -10.772 -1.167 -12.801 1.00 95.75 171 PHE A N 1
ATOM 1365 C CA . PHE A 1 171 ? -11.663 -2.191 -12.246 1.00 95.75 171 PHE A CA 1
ATOM 1366 C C . PHE A 1 171 ? -11.287 -2.602 -10.820 1.00 95.75 171 PHE A C 1
ATOM 1368 O O . PHE A 1 171 ? -12.184 -2.836 -10.011 1.00 95.75 171 PHE A O 1
ATOM 1375 N N . HIS A 1 172 ? -9.999 -2.625 -10.470 1.00 95.88 172 HIS A N 1
ATOM 1376 C CA . HIS A 1 172 ? -9.570 -2.872 -9.091 1.00 95.88 172 HIS A CA 1
ATOM 1377 C C . HIS A 1 172 ? -10.046 -1.792 -8.114 1.00 95.88 172 HIS A C 1
ATOM 1379 O O . HIS A 1 172 ? -10.380 -2.119 -6.972 1.00 95.88 172 HIS A O 1
ATOM 1385 N N . ILE A 1 173 ? -10.120 -0.528 -8.545 1.00 95.62 173 ILE A N 1
ATOM 1386 C CA . ILE A 1 173 ? -10.653 0.567 -7.718 1.00 95.62 173 ILE A CA 1
ATOM 1387 C C . ILE A 1 173 ? -12.126 0.298 -7.401 1.00 95.62 173 ILE A C 1
ATOM 1389 O O . ILE A 1 173 ? -12.524 0.301 -6.235 1.00 95.62 173 ILE A O 1
ATOM 1393 N N . ILE A 1 174 ? -12.923 0.002 -8.432 1.00 96.69 174 ILE A N 1
ATOM 1394 C CA . ILE A 1 174 ? -14.351 -0.305 -8.283 1.00 96.69 174 ILE A CA 1
ATOM 1395 C C . ILE A 1 174 ? -14.539 -1.540 -7.397 1.00 96.69 174 ILE A C 1
ATOM 1397 O O . ILE A 1 174 ? -15.318 -1.503 -6.445 1.00 96.69 174 ILE A O 1
ATOM 1401 N N . LEU A 1 175 ? -13.803 -2.618 -7.676 1.00 95.50 175 LEU A N 1
ATOM 1402 C CA . LEU A 1 175 ? -13.864 -3.861 -6.911 1.00 95.50 175 LEU A CA 1
ATOM 1403 C C . LEU A 1 175 ? -13.540 -3.627 -5.432 1.00 95.50 175 LEU A C 1
ATOM 1405 O O . LEU A 1 175 ? -14.260 -4.120 -4.567 1.00 95.50 175 LEU A O 1
ATOM 1409 N N . SER A 1 176 ? -12.501 -2.842 -5.142 1.00 96.06 176 SER A N 1
ATOM 1410 C CA . SER A 1 176 ? -12.110 -2.507 -3.771 1.00 96.06 176 SER A CA 1
ATOM 1411 C C . SER A 1 176 ? -13.227 -1.754 -3.044 1.00 96.06 176 SER A C 1
ATOM 1413 O O . SER A 1 176 ? -13.571 -2.102 -1.918 1.00 96.06 176 SER A O 1
A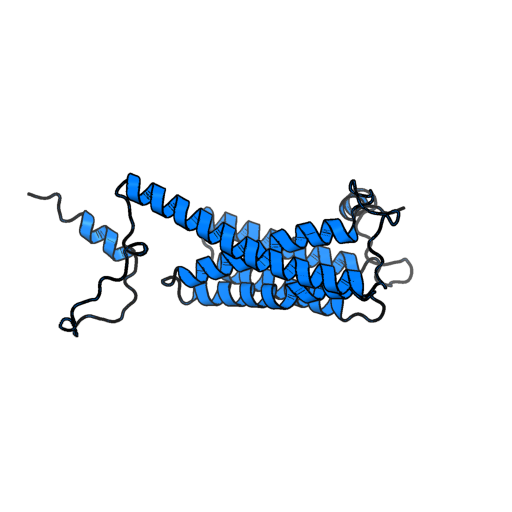TOM 1415 N N . ILE A 1 177 ? -13.871 -0.784 -3.699 1.00 95.12 177 ILE A N 1
ATOM 1416 C CA . ILE A 1 177 ? -15.012 -0.057 -3.120 1.00 95.12 177 ILE A CA 1
ATOM 1417 C C . ILE A 1 177 ? -16.193 -1.003 -2.859 1.00 95.12 177 ILE A C 1
ATOM 1419 O O . ILE A 1 177 ? -16.762 -0.990 -1.767 1.00 95.12 177 ILE A O 1
ATOM 1423 N N . VAL A 1 178 ? -16.545 -1.850 -3.831 1.00 96.44 178 VAL A N 1
ATOM 1424 C CA . VAL A 1 178 ? -17.654 -2.808 -3.702 1.00 96.44 178 VAL A CA 1
ATOM 1425 C C . VAL A 1 178 ? -17.407 -3.786 -2.554 1.00 96.44 178 VAL A C 1
ATOM 1427 O O . VAL A 1 178 ? -18.295 -3.975 -1.724 1.00 96.44 178 VAL A O 1
ATOM 1430 N N . ILE A 1 179 ? -16.207 -4.365 -2.451 1.00 95.88 179 ILE A N 1
ATOM 1431 C CA . ILE A 1 179 ? -15.850 -5.277 -1.355 1.00 95.88 179 ILE A CA 1
ATOM 1432 C C . ILE A 1 179 ? -15.983 -4.567 -0.004 1.00 95.88 179 ILE A C 1
ATOM 1434 O O . ILE A 1 179 ? -16.590 -5.118 0.916 1.00 95.88 179 ILE A O 1
ATOM 1438 N N . THR A 1 180 ? -15.488 -3.333 0.121 1.00 94.31 180 THR A N 1
ATOM 1439 C CA . THR A 1 180 ? -15.629 -2.566 1.365 1.00 94.31 180 THR A CA 1
ATOM 1440 C C . THR A 1 180 ? -17.092 -2.294 1.715 1.00 94.31 180 THR A C 1
ATOM 1442 O O . THR A 1 180 ? -17.465 -2.467 2.875 1.00 94.31 180 THR A O 1
ATOM 1445 N N . ILE A 1 181 ? -17.938 -1.934 0.743 1.00 94.19 181 ILE A N 1
ATOM 1446 C CA . ILE A 1 181 ? -19.380 -1.731 0.966 1.00 94.19 181 ILE A CA 1
ATOM 1447 C C . ILE A 1 181 ? -20.046 -3.027 1.439 1.00 94.19 181 ILE A C 1
ATOM 1449 O O . ILE A 1 181 ? -20.825 -2.998 2.391 1.00 94.19 181 ILE A O 1
ATOM 1453 N N . LEU A 1 182 ? -19.729 -4.164 0.815 1.00 95.75 182 LEU A N 1
ATOM 1454 C CA . LEU A 1 182 ? -20.289 -5.463 1.194 1.00 95.75 182 LEU A CA 1
ATOM 1455 C C . LEU A 1 182 ? -19.882 -5.862 2.618 1.00 95.75 182 LEU A C 1
ATOM 1457 O O . LEU A 1 182 ? -20.737 -6.279 3.400 1.00 95.75 182 LEU A O 1
ATOM 1461 N N . ILE A 1 183 ? -18.607 -5.686 2.979 1.00 94.31 183 ILE A N 1
ATOM 1462 C CA . ILE A 1 183 ? -18.115 -5.946 4.340 1.00 94.31 183 ILE A CA 1
ATOM 1463 C C . ILE A 1 183 ? -18.812 -5.019 5.340 1.00 94.31 183 ILE A C 1
ATOM 1465 O O . ILE A 1 183 ? -19.310 -5.485 6.364 1.00 94.31 183 ILE A O 1
ATOM 1469 N N . TYR A 1 184 ? -18.901 -3.723 5.035 1.00 90.38 184 TYR A N 1
ATOM 1470 C CA . TYR A 1 184 ? -19.578 -2.752 5.892 1.00 90.38 184 TYR A CA 1
ATOM 1471 C C . TYR A 1 184 ? -21.055 -3.114 6.101 1.00 90.38 184 TYR A C 1
ATOM 1473 O O . TYR A 1 184 ? -21.524 -3.157 7.238 1.00 90.38 184 TYR A O 1
ATOM 1481 N N . ALA A 1 185 ? -21.779 -3.446 5.027 1.00 91.81 185 ALA A N 1
ATOM 1482 C CA . ALA A 1 185 ? -23.181 -3.849 5.086 1.00 91.81 185 ALA A CA 1
ATOM 1483 C C . ALA A 1 185 ? -23.380 -5.145 5.889 1.00 91.81 185 ALA A C 1
ATOM 1485 O O . ALA A 1 185 ? -24.327 -5.241 6.677 1.00 91.81 185 ALA A O 1
ATOM 1486 N N . ALA A 1 186 ? -22.484 -6.124 5.736 1.00 93.69 186 ALA A N 1
ATOM 1487 C CA . ALA A 1 186 ? -22.518 -7.371 6.495 1.00 93.69 186 ALA A CA 1
ATOM 14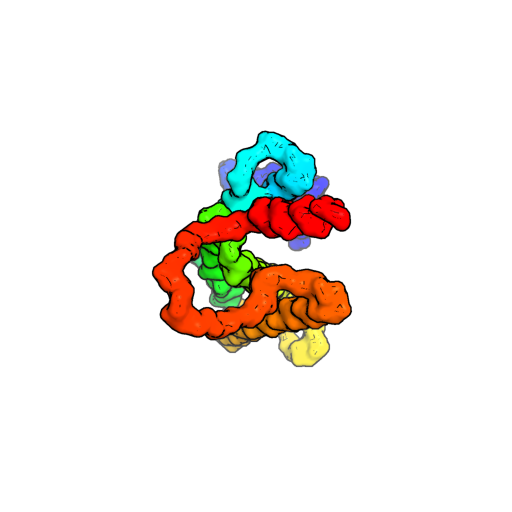88 C C . ALA A 1 186 ? -22.291 -7.130 7.997 1.00 93.69 186 ALA A C 1
ATOM 1490 O O . ALA A 1 186 ? -23.077 -7.604 8.822 1.00 93.69 186 ALA A O 1
ATOM 1491 N N . VAL A 1 187 ? -21.270 -6.342 8.356 1.00 91.25 187 VAL A N 1
ATOM 1492 C CA . VAL A 1 187 ? -20.971 -5.978 9.752 1.00 91.25 187 VAL A CA 1
ATOM 1493 C C . VAL A 1 187 ? -22.124 -5.182 10.364 1.00 91.25 187 VAL A C 1
ATOM 1495 O O . VAL A 1 187 ? -22.582 -5.515 11.458 1.00 91.25 187 VAL A O 1
ATOM 1498 N N . TYR A 1 188 ? -22.652 -4.185 9.650 1.00 88.38 188 TYR A N 1
ATOM 1499 C CA . TYR A 1 188 ? -23.804 -3.400 10.096 1.00 88.38 188 TYR A CA 1
ATOM 1500 C C . TYR A 1 188 ? -25.032 -4.285 10.345 1.00 88.38 188 TYR A C 1
ATOM 1502 O O . TYR A 1 188 ? -25.657 -4.198 11.403 1.00 88.38 188 TYR A O 1
ATOM 1510 N N . SER A 1 189 ? -25.350 -5.181 9.406 1.00 90.88 189 SER A N 1
ATOM 1511 C CA . SER A 1 189 ? -26.487 -6.101 9.527 1.00 90.88 189 SER A CA 1
ATOM 1512 C C . SER A 1 189 ? -26.327 -7.030 10.731 1.00 90.88 189 SER A C 1
ATOM 1514 O O . SER A 1 189 ? -27.267 -7.197 11.509 1.00 90.88 189 SER A O 1
ATOM 1516 N N . TYR A 1 190 ? -25.127 -7.576 10.940 1.00 92.75 190 TYR A N 1
ATOM 1517 C CA . TYR A 1 190 ? -24.820 -8.422 12.092 1.00 92.75 190 TYR A CA 1
ATOM 1518 C C . TYR A 1 190 ? -24.976 -7.673 13.426 1.00 92.75 190 TYR A C 1
ATOM 1520 O O . TYR A 1 190 ? -25.639 -8.166 14.342 1.00 92.75 190 TYR A O 1
ATOM 1528 N N . LEU A 1 191 ? -24.419 -6.462 13.536 1.00 90.44 191 LEU A N 1
ATOM 1529 C CA . LEU A 1 191 ? -24.510 -5.645 14.752 1.00 90.44 191 LEU A CA 1
ATOM 1530 C C . LEU A 1 191 ? -25.946 -5.198 15.045 1.00 90.44 191 LEU A C 1
ATOM 1532 O O . LEU A 1 191 ? -26.355 -5.191 16.209 1.00 90.44 191 LEU A O 1
ATOM 1536 N N . LYS A 1 192 ? -26.720 -4.886 13.998 1.00 87.19 192 LYS A N 1
ATOM 1537 C CA . LYS A 1 192 ? -28.142 -4.545 14.100 1.00 87.19 192 LYS A CA 1
ATOM 1538 C C . LYS A 1 192 ? -28.964 -5.717 14.629 1.00 87.19 192 LYS A C 1
ATOM 1540 O O . LYS A 1 192 ? -29.721 -5.534 15.573 1.00 87.19 192 LYS A O 1
ATOM 1545 N N . VAL A 1 193 ? -28.769 -6.923 14.090 1.00 92.12 193 VAL A N 1
ATOM 1546 C CA . VAL A 1 193 ? -29.456 -8.140 14.567 1.00 92.12 193 VAL A CA 1
ATOM 1547 C C . VAL A 1 193 ? -29.117 -8.450 16.030 1.00 92.12 193 VAL A C 1
ATOM 1549 O O . VAL A 1 193 ? -29.945 -8.992 16.757 1.00 92.12 193 VAL A O 1
ATOM 1552 N N . LYS A 1 194 ? -27.911 -8.099 16.488 1.00 90.31 194 LYS A N 1
ATOM 1553 C CA . LYS A 1 194 ? -27.474 -8.316 17.875 1.00 90.31 194 LYS A CA 1
ATOM 1554 C C . LYS A 1 194 ? -27.828 -7.178 18.840 1.00 90.31 194 LYS A C 1
ATOM 1556 O O . LYS A 1 194 ? -27.486 -7.306 20.011 1.00 90.31 194 LYS A O 1
ATOM 1561 N N . ASN A 1 195 ? -28.475 -6.099 18.389 1.00 83.69 195 ASN A N 1
ATOM 1562 C CA . ASN A 1 195 ? -28.728 -4.884 19.181 1.00 83.69 195 ASN A CA 1
ATOM 1563 C C . ASN A 1 195 ? -27.454 -4.286 19.819 1.00 83.69 195 ASN A C 1
ATOM 1565 O O . ASN A 1 195 ? -27.505 -3.703 20.896 1.00 83.69 195 ASN A O 1
ATOM 1569 N N . LYS A 1 196 ? -26.297 -4.429 19.156 1.00 82.06 196 LYS A N 1
ATOM 1570 C CA . LYS A 1 196 ? -24.992 -3.922 19.628 1.00 82.06 196 LYS A CA 1
ATOM 1571 C C . LYS A 1 196 ? -24.444 -2.809 18.735 1.00 82.06 196 LYS A C 1
ATOM 1573 O O . LYS A 1 196 ? -23.235 -2.716 18.556 1.00 82.06 196 LYS A O 1
ATOM 1578 N N . LEU A 1 197 ? -25.318 -2.017 18.111 1.00 76.31 197 LEU A N 1
ATOM 1579 C CA . LEU A 1 197 ? -24.916 -0.926 17.220 1.00 76.31 197 LEU A CA 1
ATOM 1580 C C . LEU A 1 197 ? -24.165 0.156 18.018 1.00 76.31 197 LEU A C 1
ATOM 1582 O O . LEU A 1 197 ? -24.783 0.816 18.854 1.00 76.31 197 LEU A O 1
ATOM 1586 N N . PRO A 1 198 ? -22.862 0.371 17.764 1.00 70.50 198 PRO A N 1
ATOM 1587 C CA . PRO A 1 198 ? -22.127 1.474 18.371 1.00 70.50 198 PRO A CA 1
ATOM 1588 C C . PRO A 1 198 ? -22.684 2.817 17.881 1.00 70.50 198 PRO A C 1
ATOM 1590 O O . PRO A 1 198 ? -23.143 2.912 16.741 1.00 70.50 198 PRO A O 1
ATOM 1593 N N . TYR A 1 199 ? -22.574 3.875 18.691 1.00 60.50 199 TYR A N 1
ATOM 1594 C CA . TYR A 1 199 ? -23.009 5.233 18.317 1.00 60.50 199 TYR A CA 1
ATOM 1595 C C . TYR A 1 199 ? -22.416 5.718 16.981 1.00 60.50 199 TYR A C 1
ATOM 1597 O O . TYR A 1 199 ? -23.097 6.395 16.221 1.00 60.50 199 TYR A O 1
ATOM 1605 N N . ALA A 1 200 ? -21.202 5.279 16.634 1.00 63.97 200 ALA A N 1
ATOM 1606 C CA . ALA A 1 200 ? -20.548 5.584 15.358 1.00 63.97 200 ALA A CA 1
ATOM 1607 C C . ALA A 1 200 ? -21.279 5.047 14.103 1.00 63.97 200 ALA A C 1
ATOM 1609 O O . ALA A 1 200 ? -20.977 5.481 12.996 1.00 63.97 200 ALA A O 1
ATOM 1610 N N . PHE A 1 201 ? -22.219 4.106 14.255 1.00 62.41 201 PHE A N 1
ATOM 1611 C CA . PHE A 1 201 ? -23.016 3.527 13.161 1.00 62.41 201 PHE A CA 1
ATOM 1612 C C . PHE A 1 201 ? -24.463 4.035 13.138 1.00 62.41 201 PHE A C 1
ATOM 1614 O O . PHE A 1 201 ? -25.269 3.559 12.330 1.00 62.41 201 PHE A O 1
ATOM 1621 N N . GLN A 1 202 ? -24.830 4.955 14.035 1.00 60.56 202 GLN A N 1
ATOM 1622 C CA . GLN A 1 202 ? -26.161 5.546 14.012 1.00 60.56 202 GLN A CA 1
ATOM 1623 C C . GLN A 1 202 ? -26.242 6.582 12.880 1.00 60.56 202 GLN A C 1
ATOM 1625 O O . GLN A 1 202 ? -25.303 7.356 12.694 1.00 60.56 202 GLN A O 1
ATOM 1630 N N . PRO A 1 203 ? -27.338 6.602 12.099 1.00 56.62 203 PRO A N 1
ATOM 1631 C CA . PRO A 1 203 ? -27.548 7.661 11.122 1.00 56.62 203 PRO A CA 1
ATOM 1632 C C . PRO A 1 203 ? -27.549 9.008 11.849 1.00 56.62 203 PRO A C 1
ATOM 1634 O O . PRO A 1 203 ? -28.102 9.103 12.947 1.00 56.62 203 PRO A O 1
ATOM 1637 N N . ILE A 1 204 ? -26.943 10.031 11.237 1.00 56.53 204 ILE A N 1
ATOM 1638 C CA . ILE A 1 204 ? -27.018 11.412 11.725 1.00 56.53 204 ILE A CA 1
ATOM 1639 C C . ILE A 1 204 ? -28.508 11.754 11.780 1.00 56.53 204 ILE A C 1
ATOM 1641 O O . ILE A 1 204 ? -29.140 11.959 10.744 1.00 56.53 204 ILE A O 1
ATOM 1645 N N . ARG A 1 205 ? -29.108 11.722 12.976 1.00 51.44 205 ARG A N 1
ATOM 1646 C CA . ARG A 1 205 ? -30.431 12.314 13.163 1.00 51.44 205 ARG A CA 1
ATOM 1647 C C . ARG A 1 205 ? -30.231 13.797 12.913 1.00 51.44 205 ARG A C 1
ATOM 1649 O O . ARG A 1 205 ? -29.285 14.363 13.454 1.00 51.44 205 ARG A O 1
ATOM 1656 N N . ASN A 1 206 ? -31.081 14.395 12.083 1.00 43.28 206 ASN A N 1
ATOM 1657 C CA . ASN A 1 206 ? -31.166 15.846 12.011 1.00 43.28 206 ASN A CA 1
ATOM 1658 C C . ASN A 1 206 ? -31.392 16.322 13.448 1.00 43.28 206 ASN A C 1
ATOM 1660 O O . ASN A 1 206 ? -32.421 16.014 14.046 1.00 43.28 206 ASN A O 1
ATOM 1664 N N . VAL A 1 207 ? -30.360 16.922 14.032 1.00 51.53 207 VAL A N 1
ATOM 1665 C CA . VAL A 1 207 ? -30.459 17.600 15.315 1.00 51.53 207 VAL A CA 1
ATOM 1666 C C . VAL A 1 207 ? -31.348 18.792 15.013 1.00 51.53 207 VAL A C 1
ATOM 1668 O O . VAL A 1 207 ? -30.981 19.616 14.180 1.00 51.53 207 VAL A O 1
ATOM 1671 N N . ASP A 1 208 ? -32.550 18.821 15.587 1.00 46.09 208 ASP A N 1
ATOM 1672 C CA . ASP A 1 208 ? -33.395 20.010 15.530 1.00 46.09 208 ASP A CA 1
ATOM 1673 C C . ASP A 1 208 ? -32.539 21.208 15.979 1.00 46.09 208 ASP A C 1
ATOM 1675 O O . ASP A 1 208 ? -31.840 21.106 16.988 1.00 46.09 208 ASP A O 1
ATOM 1679 N N . ASP A 1 209 ? -32.566 22.310 15.221 1.00 50.00 209 ASP A N 1
ATOM 1680 C CA . ASP A 1 209 ? -31.653 23.476 15.274 1.00 50.00 209 ASP A CA 1
ATOM 1681 C C . ASP A 1 209 ? -31.588 24.244 16.625 1.00 50.00 209 ASP A C 1
ATOM 1683 O O . ASP A 1 209 ? -31.107 25.374 16.689 1.00 50.00 209 ASP A O 1
ATOM 1687 N N . ASN A 1 210 ? -32.053 23.664 17.732 1.00 43.03 210 ASN A N 1
ATOM 1688 C CA . ASN A 1 210 ? -32.179 24.314 19.034 1.00 43.03 210 ASN A CA 1
ATOM 1689 C C . ASN A 1 210 ? -31.107 23.927 20.071 1.00 43.03 210 ASN A C 1
ATOM 1691 O O . ASN A 1 210 ? -31.182 24.425 21.191 1.00 43.03 210 ASN A O 1
ATOM 1695 N N . ASP A 1 211 ? -30.107 23.101 19.740 1.00 43.00 211 ASP A N 1
ATOM 1696 C CA . ASP A 1 211 ? -29.027 22.738 20.679 1.00 43.00 211 ASP A CA 1
ATOM 1697 C C . ASP A 1 211 ? -27.662 23.307 20.251 1.00 43.00 211 ASP A C 1
ATOM 1699 O O . ASP A 1 211 ? -26.728 22.601 19.873 1.00 43.00 211 ASP A O 1
ATOM 1703 N N . VAL A 1 212 ? -27.554 24.639 20.275 1.00 44.06 212 VAL A N 1
ATOM 1704 C CA . VAL A 1 212 ? -26.298 25.375 20.050 1.00 44.06 212 VAL A CA 1
ATOM 1705 C C . VAL A 1 212 ? -25.668 25.740 21.394 1.00 44.06 212 VAL A C 1
ATOM 1707 O O . VAL A 1 212 ? -25.412 26.906 21.653 1.00 44.06 212 VAL A O 1
ATOM 1710 N N . THR A 1 213 ? -25.400 24.772 22.273 1.00 42.06 213 THR A N 1
ATOM 1711 C CA . THR A 1 213 ? -24.468 24.978 23.402 1.00 42.06 213 THR A CA 1
ATOM 1712 C C . THR A 1 213 ? -23.900 23.648 23.902 1.00 42.06 213 THR A C 1
ATOM 1714 O O . THR A 1 213 ? -24.339 23.125 24.920 1.00 42.06 213 THR A O 1
ATOM 1717 N N . GLY A 1 214 ? -22.883 23.096 23.232 1.00 35.31 214 GLY A N 1
ATOM 1718 C CA . GLY A 1 214 ? -22.294 21.837 23.701 1.00 35.31 214 GLY A CA 1
ATOM 1719 C C . GLY A 1 214 ? -21.011 21.394 23.008 1.00 35.31 214 GLY A C 1
ATOM 1720 O O . GLY A 1 214 ? -21.014 20.410 22.291 1.00 35.31 214 GLY A O 1
ATOM 1721 N N . ASN A 1 215 ? -19.908 22.100 23.271 1.00 34.88 215 ASN A N 1
ATOM 1722 C CA . ASN A 1 215 ? -18.536 21.570 23.284 1.00 34.88 215 ASN A CA 1
ATOM 1723 C C . ASN A 1 215 ? -18.091 20.703 22.074 1.00 34.88 215 ASN A C 1
ATOM 1725 O O . ASN A 1 215 ? -18.166 19.477 22.101 1.00 34.88 215 ASN A O 1
ATOM 1729 N N . ASN A 1 216 ? -17.502 21.340 21.054 1.00 38.81 216 ASN A N 1
ATOM 1730 C CA . ASN A 1 216 ? -16.890 20.702 19.872 1.00 38.81 216 ASN A CA 1
ATOM 1731 C C . ASN A 1 216 ? -15.562 19.965 20.180 1.00 38.81 216 ASN A C 1
ATOM 1733 O O . ASN A 1 216 ? -14.552 20.163 19.503 1.00 38.81 216 ASN A O 1
ATOM 1737 N N . GLY A 1 217 ? -15.535 19.126 21.214 1.00 39.06 217 GLY A N 1
ATOM 1738 C CA . GLY A 1 217 ? -14.418 18.238 21.524 1.00 39.06 217 GLY A CA 1
ATOM 1739 C C . GLY A 1 217 ? -14.730 16.816 21.072 1.00 39.06 217 GLY A C 1
ATOM 1740 O O . GLY A 1 217 ? -15.810 16.308 21.359 1.00 39.06 217 GLY A O 1
ATOM 1741 N N . CYS A 1 218 ? -13.790 16.156 20.386 1.00 43.56 218 CYS A N 1
ATOM 1742 C CA . CYS A 1 218 ? -13.888 14.724 20.100 1.00 43.56 218 CYS A CA 1
ATOM 1743 C C . CYS A 1 218 ? -14.117 13.962 21.417 1.00 43.56 218 CYS A C 1
ATOM 1745 O O . CYS A 1 218 ? -13.215 13.839 22.249 1.00 43.56 218 CYS A O 1
ATOM 1747 N N . VAL A 1 219 ? -15.343 13.469 21.603 1.00 43.66 219 VAL A N 1
ATOM 1748 C CA . VAL A 1 219 ? -15.723 12.630 22.737 1.00 43.66 219 VAL A CA 1
ATOM 1749 C C . VAL A 1 219 ? -14.967 11.317 22.591 1.00 43.66 219 VAL A C 1
ATOM 1751 O O . VAL A 1 219 ? -15.296 10.455 21.777 1.00 43.66 219 VAL A O 1
ATOM 1754 N N . THR A 1 220 ? -13.883 11.189 23.349 1.00 37.38 220 THR A N 1
ATOM 1755 C CA . THR A 1 220 ? -13.125 9.944 23.427 1.00 37.38 220 THR A CA 1
ATOM 1756 C C . THR A 1 220 ? -14.039 8.828 23.938 1.00 37.38 220 THR A C 1
ATOM 1758 O O . THR A 1 220 ? -14.810 9.017 24.881 1.00 37.38 220 THR A O 1
ATOM 1761 N N . ALA A 1 221 ? -13.918 7.628 23.361 1.00 40.25 221 ALA A N 1
ATOM 1762 C CA . ALA A 1 221 ? -14.647 6.421 23.774 1.00 40.25 221 ALA A CA 1
ATOM 1763 C C . ALA A 1 221 ? -14.503 6.074 25.278 1.00 40.25 221 ALA A C 1
ATOM 1765 O O . ALA A 1 221 ? -15.253 5.245 25.793 1.00 40.25 221 ALA A O 1
ATOM 1766 N N . SER A 1 222 ? -13.592 6.752 25.989 1.00 33.59 222 SER A N 1
ATOM 1767 C CA . SER A 1 222 ? -13.442 6.747 27.444 1.00 33.59 222 SER A CA 1
ATOM 1768 C C . SER A 1 222 ? -14.708 7.169 28.203 1.00 33.59 222 SER A C 1
ATOM 1770 O O . SER A 1 222 ? -14.923 6.658 29.295 1.00 33.59 222 SER A O 1
ATOM 1772 N N . GLN A 1 223 ? -15.548 8.062 27.662 1.00 37.00 223 GLN A N 1
ATOM 1773 C CA . GLN A 1 223 ? -16.759 8.531 28.364 1.00 37.00 223 GLN A CA 1
ATOM 1774 C C . GLN A 1 223 ? -17.978 7.612 28.189 1.00 37.00 223 GLN A C 1
ATOM 1776 O O . GLN A 1 223 ? -18.902 7.660 28.991 1.00 37.00 223 GLN A O 1
ATOM 1781 N N . SER A 1 224 ? -17.976 6.714 27.197 1.00 35.19 224 SER A N 1
ATOM 1782 C CA . SER A 1 224 ? -19.071 5.736 27.054 1.00 35.19 224 SER A CA 1
ATOM 1783 C C . SER A 1 224 ? -19.041 4.643 28.124 1.00 35.19 224 SER A C 1
ATOM 1785 O O . SER A 1 224 ? -20.049 3.988 28.362 1.00 35.19 224 SER A O 1
ATOM 1787 N N . LYS A 1 225 ? -17.886 4.450 28.775 1.00 35.69 225 LYS A N 1
ATOM 1788 C CA . LYS A 1 225 ? -17.706 3.430 29.807 1.00 35.69 225 LYS A CA 1
ATOM 1789 C C . LYS A 1 225 ? -18.112 3.912 31.201 1.00 35.69 225 LYS A C 1
ATOM 1791 O O . LYS A 1 225 ? -18.480 3.080 32.009 1.00 35.69 225 LYS A O 1
ATOM 1796 N N . SER A 1 226 ? -18.091 5.223 31.462 1.00 31.55 226 SER A N 1
ATOM 1797 C CA . SER A 1 226 ? -18.582 5.781 32.731 1.00 31.55 226 SER A CA 1
ATOM 1798 C C . SER A 1 226 ? -20.108 5.872 32.782 1.00 31.55 226 SER A C 1
ATOM 1800 O O . SER A 1 226 ? -20.680 5.760 33.848 1.00 31.55 226 SER A O 1
ATOM 1802 N N . LEU A 1 227 ? -20.776 6.018 31.633 1.00 36.16 227 LEU A N 1
ATOM 1803 C CA . LEU A 1 227 ? -22.242 6.118 31.560 1.00 36.16 227 LEU A CA 1
ATOM 1804 C C . LEU A 1 227 ? -22.973 4.767 31.640 1.00 36.16 227 LEU A C 1
ATOM 1806 O O . LEU A 1 227 ? -24.193 4.745 31.567 1.00 36.16 227 LEU A O 1
ATOM 1810 N N . LEU A 1 228 ? -22.248 3.650 31.736 1.00 42.41 228 LEU A N 1
ATOM 1811 C CA . LEU A 1 228 ? -22.830 2.312 31.892 1.00 42.41 228 LEU A CA 1
ATOM 1812 C C . LEU A 1 228 ? -22.604 1.716 33.290 1.00 42.41 228 LEU A C 1
ATOM 1814 O O . LEU A 1 228 ? -23.185 0.678 33.573 1.00 42.41 228 LEU A O 1
ATOM 1818 N N . ASP A 1 229 ? -21.791 2.354 34.141 1.00 40.94 229 ASP A N 1
ATOM 1819 C CA . ASP A 1 229 ? -21.538 1.902 35.521 1.00 40.94 229 ASP A CA 1
ATOM 1820 C C . ASP A 1 229 ? -22.409 2.644 36.563 1.00 40.94 229 ASP A C 1
ATOM 1822 O O . ASP A 1 229 ? -22.454 2.223 37.715 1.00 40.94 229 ASP A O 1
ATOM 1826 N N . ASP A 1 230 ? -23.125 3.711 36.179 1.00 41.09 230 ASP A N 1
ATOM 1827 C CA . ASP A 1 230 ? -23.942 4.519 37.107 1.00 41.09 230 ASP A CA 1
ATOM 1828 C C . ASP A 1 230 ? -25.422 4.076 37.208 1.00 41.09 230 ASP A C 1
ATOM 1830 O O . ASP A 1 230 ? -26.130 4.543 38.098 1.00 41.09 230 ASP A O 1
ATOM 1834 N N . ASP A 1 231 ? -25.895 3.148 36.365 1.00 43.69 231 ASP A N 1
ATOM 1835 C CA . ASP A 1 231 ? -27.313 2.727 36.330 1.00 43.69 231 ASP A CA 1
ATOM 1836 C C . ASP A 1 231 ? -27.632 1.445 37.141 1.00 43.69 231 ASP A C 1
ATOM 1838 O O . ASP A 1 231 ? -28.778 1.000 37.150 1.00 43.69 231 ASP A O 1
ATOM 1842 N N . ASP A 1 232 ? -26.665 0.873 37.874 1.00 41.97 232 ASP A N 1
ATOM 1843 C CA . ASP A 1 232 ? -26.843 -0.367 38.665 1.00 41.97 232 ASP A CA 1
ATOM 1844 C C . ASP A 1 232 ? -26.827 -0.158 40.201 1.00 41.97 232 ASP A C 1
ATOM 1846 O O . ASP A 1 232 ? -26.589 -1.096 40.968 1.00 41.97 232 ASP A O 1
ATOM 1850 N N . VAL A 1 233 ? -27.116 1.053 40.694 1.00 44.00 233 VAL A N 1
ATOM 1851 C CA . VAL A 1 233 ? -27.298 1.299 42.141 1.00 44.00 233 VAL A CA 1
ATOM 1852 C C . VAL A 1 233 ? -28.587 2.070 42.427 1.00 44.00 233 VAL A C 1
ATOM 1854 O O . VAL A 1 233 ? -28.529 3.267 42.691 1.00 44.00 233 VAL A O 1
ATOM 1857 N N . VAL A 1 234 ? -29.726 1.362 42.439 1.00 39.28 234 VAL A N 1
ATOM 1858 C CA . VAL A 1 234 ? -30.789 1.446 43.474 1.00 39.28 234 VAL A CA 1
ATOM 1859 C C . VAL A 1 234 ? -31.497 0.097 43.578 1.00 39.28 234 VAL A C 1
ATOM 1861 O O . VAL A 1 234 ? -31.997 -0.388 42.541 1.00 39.28 234 VAL A O 1
#

pLDDT: mean 77.05, std 19.87, range [31.55, 97.56]